Protein AF-A0A816ZC33-F1 (afdb_monomer)

Organism: NCBI:txid392030

Sequence (207 aa):
MQKEITSLAPSTMKIKIIAPPERKYSVWIGGSILASLSTFQQMWISKQEYDESGPSIIRLYIMGENWFSKSNETIIPGNPDRIKAKWDPLQYLNLAQYLKVFNEYPRGFNPRVHGPYCPWRHYGKRDLHFGDVKLAEIPAWIARRDKTPMGIYQGGIRTFWKFYRAYLDNKKPNLIWYTQIFVVASLINFVFFAMPDRKQYKWAKYH

Foldseek 3Di:
DVVVVCVVDDPVDDDDDDDDPVPVCVVVVVVVVLCPDPLNVLLDQDPVNCVLPPPCVVVCSVVCVCVVPRVDDDDDPDDLQVLCLVQPPCNVVVCCVVDPLQSDDPPQDDCSVPPRDDLLDDRDDDDDDPVVDDPVCVVVSVVPQDPDPSSVSSVVSNVVVVCCVVAVVPPDNDVVVVVVVVVVVVVCCCVPPVPVVPPPCPPDDDD

Nearest PDB structures (foldseek):
  3mn9-assembly1_A  TM=9.259E-01  e=2.071E-04  Drosophila melanogaster

pLDDT: mean 70.57, std 15.22, range [29.77, 93.06]

Structure (mmCIF, N/CA/C/O backbone):
data_AF-A0A816ZC33-F1
#
_entry.id   AF-A0A816ZC33-F1
#
loop_
_atom_site.group_PDB
_atom_site.id
_atom_site.type_symbol
_atom_site.label_atom_id
_atom_site.label_alt_id
_atom_site.label_comp_id
_atom_site.label_asym_id
_atom_site.label_entity_id
_atom_site.label_seq_id
_atom_site.pdbx_PDB_ins_code
_atom_site.Cartn_x
_atom_site.Cartn_y
_atom_site.Cartn_z
_atom_site.occupancy
_atom_site.B_iso_or_equiv
_atom_site.auth_seq_id
_atom_site.auth_comp_id
_atom_site.auth_asym_id
_atom_site.auth_atom_id
_atom_site.pdbx_PDB_model_num
ATOM 1 N N . MET A 1 1 ? -25.214 -23.113 24.574 1.00 69.19 1 MET A N 1
ATOM 2 C CA . MET A 1 1 ? -24.418 -21.895 24.313 1.00 69.19 1 MET A CA 1
ATOM 3 C C . MET A 1 1 ? -23.667 -21.349 25.532 1.00 69.19 1 MET A C 1
ATOM 5 O O . MET A 1 1 ? -22.454 -21.464 25.532 1.00 69.19 1 MET A O 1
ATOM 9 N N . GLN A 1 2 ? -24.295 -20.788 26.582 1.00 76.50 2 GLN A N 1
ATOM 10 C CA . GLN A 1 2 ? -23.519 -20.159 27.678 1.00 76.50 2 GLN A CA 1
ATOM 11 C C . GLN A 1 2 ? -22.554 -21.121 28.389 1.00 76.50 2 GLN A C 1
ATOM 13 O O . GLN A 1 2 ? -21.388 -20.788 28.557 1.00 76.50 2 GLN A O 1
ATOM 18 N N . LYS A 1 3 ? -23.010 -22.336 28.715 1.00 76.62 3 LYS A N 1
ATOM 19 C CA . LYS A 1 3 ? -22.182 -23.375 29.351 1.00 76.62 3 LYS A CA 1
ATOM 20 C C . LYS A 1 3 ? -21.004 -23.835 28.475 1.00 76.62 3 LYS A C 1
ATOM 22 O O . LYS A 1 3 ? -19.915 -24.042 28.990 1.00 76.62 3 LYS A O 1
ATOM 27 N N . GLU A 1 4 ? -21.209 -23.931 27.162 1.00 83.00 4 GLU A N 1
ATOM 28 C CA . GLU A 1 4 ? -20.186 -24.368 26.193 1.00 83.00 4 GLU A CA 1
ATOM 29 C C . GLU A 1 4 ? -19.097 -23.307 25.989 1.00 83.00 4 GLU A C 1
ATOM 31 O O . GLU A 1 4 ? -17.915 -23.622 25.885 1.00 83.00 4 GLU A O 1
ATOM 36 N N . ILE A 1 5 ? -19.482 -22.028 25.986 1.00 81.12 5 ILE A N 1
ATOM 37 C CA . ILE A 1 5 ? -18.531 -20.915 25.883 1.00 81.12 5 ILE A CA 1
ATOM 38 C C . ILE A 1 5 ? -17.690 -20.816 27.163 1.00 81.12 5 ILE A C 1
ATOM 40 O O . ILE A 1 5 ? -16.492 -20.559 27.089 1.00 81.12 5 ILE A O 1
ATOM 44 N N . THR A 1 6 ? -18.285 -21.071 28.334 1.00 81.38 6 THR A N 1
ATOM 45 C CA . THR A 1 6 ? -17.549 -21.094 29.608 1.00 81.38 6 THR A CA 1
ATOM 46 C C . THR A 1 6 ? -16.554 -22.251 29.695 1.00 81.38 6 THR A C 1
ATOM 48 O O . THR A 1 6 ? -15.488 -22.058 30.265 1.00 81.38 6 THR A O 1
ATOM 51 N N . SER A 1 7 ? -16.838 -23.417 29.100 1.00 82.88 7 SER A N 1
ATOM 52 C CA . SER A 1 7 ? -15.884 -24.539 29.085 1.00 82.88 7 SER A CA 1
ATOM 53 C C . SER A 1 7 ? -14.676 -24.329 28.165 1.00 82.88 7 SER A C 1
ATOM 55 O O . SER A 1 7 ? -13.642 -24.949 28.381 1.00 82.88 7 SER A O 1
ATOM 57 N N . LEU A 1 8 ? -14.798 -23.481 27.138 1.00 83.62 8 LEU A N 1
ATOM 58 C CA . LEU A 1 8 ? -13.728 -23.225 26.164 1.00 83.62 8 LEU A CA 1
ATOM 59 C C . LEU A 1 8 ? -12.798 -22.073 26.568 1.00 83.62 8 LEU A C 1
ATOM 61 O O . LEU A 1 8 ? -11.705 -21.942 26.019 1.00 83.62 8 LEU A O 1
ATOM 65 N N . ALA A 1 9 ? -13.229 -21.217 27.492 1.00 80.38 9 ALA A N 1
ATOM 66 C CA . ALA A 1 9 ? -12.468 -20.048 27.907 1.00 80.38 9 ALA A CA 1
ATOM 67 C C . ALA A 1 9 ? -11.633 -20.329 29.174 1.00 80.38 9 ALA A C 1
ATOM 69 O O . ALA A 1 9 ? -12.065 -21.094 30.037 1.00 80.38 9 ALA A O 1
ATOM 70 N N . PRO A 1 10 ? -10.460 -19.686 29.336 1.00 80.94 10 PRO A N 1
ATOM 71 C CA . PRO A 1 10 ? -9.648 -19.811 30.546 1.00 80.94 10 PRO A CA 1
ATOM 72 C C . PRO A 1 10 ? -10.418 -19.367 31.801 1.00 80.94 10 PRO A C 1
ATOM 74 O O . PRO A 1 10 ? -11.069 -18.320 31.795 1.00 80.94 10 PRO A O 1
ATOM 77 N N . SER A 1 11 ? -10.293 -20.118 32.901 1.00 76.88 11 SER A N 1
ATOM 78 C CA . SER A 1 11 ? -11.015 -19.893 34.171 1.00 76.88 11 SER A CA 1
ATOM 79 C C . SER A 1 11 ? -10.715 -18.550 34.853 1.00 76.88 11 SER A C 1
ATOM 81 O O . SER A 1 11 ? -11.449 -18.124 35.743 1.00 76.88 11 SER A O 1
ATOM 83 N N . THR A 1 12 ? -9.669 -17.852 34.414 1.00 84.44 12 THR A N 1
ATOM 84 C CA . THR A 1 12 ? -9.283 -16.510 34.862 1.00 84.44 12 THR A CA 1
ATOM 85 C C . THR A 1 12 ? -10.171 -15.387 34.311 1.00 84.44 12 THR A C 1
ATOM 87 O O . THR A 1 12 ? -10.109 -14.271 34.827 1.00 84.44 12 THR A O 1
ATOM 90 N N . MET A 1 13 ? -11.010 -15.635 33.295 1.00 83.00 13 MET A N 1
ATOM 91 C CA . MET A 1 13 ? -11.841 -14.605 32.655 1.00 83.00 13 MET A CA 1
ATOM 92 C C . MET A 1 13 ? -13.332 -14.757 33.003 1.00 83.00 13 MET A C 1
ATOM 94 O O . MET A 1 13 ? -13.938 -15.804 32.785 1.00 83.00 13 MET A O 1
ATOM 98 N N . LYS A 1 14 ? -13.969 -13.684 33.496 1.00 80.19 14 LYS A N 1
ATOM 99 C CA . LYS A 1 14 ? -15.425 -13.653 33.739 1.00 80.19 14 LYS A CA 1
ATOM 100 C C . LYS A 1 14 ? -16.179 -13.356 32.438 1.00 80.19 14 LYS A C 1
ATOM 102 O O . LYS A 1 14 ? -16.091 -12.251 31.909 1.00 80.19 14 LYS A O 1
ATOM 107 N N . ILE A 1 15 ? -16.952 -14.324 31.943 1.00 80.94 15 ILE A N 1
ATOM 108 C CA . ILE A 1 15 ? -17.743 -14.196 30.708 1.00 80.94 15 ILE A CA 1
ATOM 109 C C . ILE A 1 15 ? -19.153 -13.695 31.040 1.00 80.94 15 ILE A C 1
ATOM 111 O O . ILE A 1 15 ? -19.904 -14.364 31.750 1.00 80.94 15 ILE A O 1
ATOM 115 N N . LYS A 1 16 ? -19.542 -12.541 30.485 1.00 83.44 16 LYS A N 1
ATOM 116 C CA . LYS A 1 16 ? -20.903 -11.994 30.587 1.00 83.44 16 LYS A CA 1
ATOM 117 C C . LYS A 1 16 ? -21.601 -12.096 29.233 1.00 83.44 16 LYS A C 1
ATOM 119 O O . LYS A 1 16 ? -21.249 -11.382 28.300 1.00 83.44 16 LYS A O 1
ATOM 124 N N . ILE A 1 17 ? -22.600 -12.970 29.129 1.00 79.94 17 ILE A N 1
ATOM 125 C CA . ILE A 1 17 ? -23.435 -13.083 27.928 1.00 79.94 17 ILE A CA 1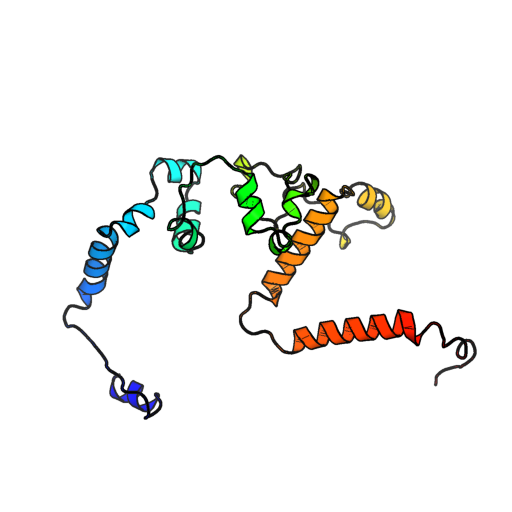
ATOM 126 C C . ILE A 1 17 ? -24.652 -12.181 28.104 1.00 79.94 17 ILE A C 1
ATOM 128 O O . ILE A 1 17 ? -25.439 -12.369 29.027 1.00 79.94 17 ILE A O 1
ATOM 132 N N . ILE A 1 18 ? -24.789 -11.188 27.226 1.00 80.06 18 ILE A N 1
ATOM 133 C CA . ILE A 1 18 ? -25.910 -10.245 27.226 1.00 80.06 18 ILE A CA 1
ATOM 134 C C . ILE A 1 18 ? -26.764 -10.538 25.993 1.00 80.06 18 ILE A C 1
ATOM 136 O O . ILE A 1 18 ? -26.312 -10.420 24.855 1.00 80.06 18 ILE A O 1
ATOM 140 N N . ALA A 1 19 ? -28.006 -10.952 26.222 1.00 80.31 19 ALA A N 1
ATOM 141 C CA . ALA A 1 19 ? -28.978 -11.249 25.181 1.00 80.31 19 ALA A CA 1
ATOM 142 C C . ALA A 1 19 ? -30.257 -10.445 25.448 1.00 80.31 19 ALA A C 1
ATOM 144 O O . ALA A 1 19 ? -31.143 -10.946 26.138 1.00 80.31 19 ALA A O 1
ATOM 145 N N . PRO A 1 20 ? -30.350 -9.192 24.964 1.00 79.88 20 PRO A N 1
ATOM 146 C CA . PRO A 1 20 ? -31.547 -8.393 25.174 1.00 79.88 20 PRO A CA 1
ATOM 147 C C . PRO A 1 20 ? -32.730 -8.999 24.393 1.00 79.88 20 PRO A C 1
ATOM 149 O O . PRO A 1 20 ? -32.528 -9.489 23.275 1.00 79.88 20 PRO A O 1
ATOM 152 N N . PRO A 1 21 ? -33.957 -8.963 24.947 1.00 76.81 21 PRO A N 1
ATOM 153 C CA . PRO A 1 21 ? -35.145 -9.554 24.321 1.00 76.81 21 PRO A CA 1
ATOM 154 C C . PRO A 1 21 ? -35.501 -8.900 22.974 1.00 76.81 21 PRO A C 1
ATOM 156 O O . PRO A 1 21 ? -36.047 -9.552 22.090 1.00 76.81 21 PRO A O 1
ATOM 159 N N . GLU A 1 22 ? -35.103 -7.643 22.759 1.00 78.94 22 GLU A N 1
ATOM 160 C CA . GLU A 1 22 ? -35.372 -6.870 21.537 1.00 78.94 22 GLU A CA 1
ATOM 161 C C . GLU A 1 22 ? -34.296 -7.014 20.444 1.00 78.94 22 GLU A C 1
ATOM 163 O O . GLU A 1 22 ? -34.202 -6.185 19.536 1.00 78.94 22 GLU A O 1
ATOM 168 N N . ARG A 1 23 ? -33.481 -8.080 20.476 1.00 83.94 23 ARG A N 1
ATOM 169 C CA . ARG A 1 23 ? -32.378 -8.304 19.515 1.00 83.94 23 ARG A CA 1
ATOM 170 C C . ARG A 1 23 ? -32.802 -8.175 18.042 1.00 83.94 23 ARG A C 1
ATOM 172 O O . ARG A 1 23 ? -31.994 -7.767 17.212 1.00 83.94 23 ARG A O 1
ATOM 179 N N . LYS A 1 24 ? -34.065 -8.488 17.720 1.00 82.62 24 LYS A N 1
ATOM 180 C CA . LYS A 1 24 ? -34.645 -8.360 16.370 1.00 82.62 24 LYS A CA 1
ATOM 181 C C . LYS A 1 24 ? -34.578 -6.926 15.825 1.00 82.62 24 LYS A C 1
ATOM 183 O O . LYS A 1 24 ? -34.405 -6.745 14.623 1.00 82.62 24 LYS A O 1
ATOM 188 N N . TYR A 1 25 ? -34.683 -5.923 16.694 1.00 85.75 25 TYR A N 1
ATOM 189 C CA . TYR A 1 25 ? -34.698 -4.509 16.313 1.00 85.75 25 TYR A CA 1
ATOM 190 C C . TYR A 1 25 ? -33.374 -3.798 16.600 1.00 85.75 25 TYR A C 1
ATOM 192 O O . TYR A 1 25 ? -33.159 -2.703 16.090 1.00 85.75 25 TYR A O 1
ATOM 200 N N . SER A 1 26 ? -32.447 -4.419 17.339 1.00 85.62 26 SER A N 1
ATOM 201 C CA . SER A 1 26 ? -31.171 -3.793 17.717 1.00 85.62 26 SER A CA 1
ATOM 202 C C . SER A 1 26 ? -30.339 -3.314 16.524 1.00 85.62 26 SER A C 1
ATOM 204 O O . SER A 1 26 ? -29.675 -2.289 16.628 1.00 85.62 26 SER A O 1
ATOM 206 N N . VAL A 1 27 ? -30.398 -4.007 15.381 1.00 87.69 27 VAL A N 1
ATOM 207 C CA . VAL A 1 27 ? -29.707 -3.575 14.150 1.00 87.69 27 VAL A CA 1
ATOM 208 C C . VAL A 1 27 ? -30.302 -2.274 13.606 1.00 87.69 27 VAL A C 1
ATOM 210 O O . VAL A 1 27 ? -29.562 -1.366 13.241 1.00 87.69 27 VAL A O 1
ATOM 213 N N . TRP A 1 28 ? -31.630 -2.154 13.605 1.00 87.75 28 TRP A N 1
ATOM 214 C CA . TRP A 1 28 ? -32.337 -0.964 13.126 1.00 87.75 28 TRP A CA 1
ATOM 215 C C . TRP A 1 28 ? -32.184 0.220 14.080 1.00 87.75 28 TRP A C 1
ATOM 217 O O . TRP A 1 28 ? -31.953 1.336 13.627 1.00 87.75 28 TRP A O 1
ATOM 227 N N . ILE A 1 29 ? -32.234 -0.037 15.390 1.00 87.19 29 ILE A N 1
ATOM 228 C CA . ILE A 1 29 ? -31.999 0.972 16.432 1.00 87.19 29 ILE A CA 1
ATOM 229 C C . ILE A 1 29 ? -30.546 1.468 16.376 1.00 87.19 29 ILE A C 1
ATOM 231 O O . ILE A 1 29 ? -30.292 2.666 16.426 1.00 87.19 29 ILE A O 1
ATOM 235 N N . GLY A 1 30 ? -29.575 0.563 16.214 1.00 89.38 30 GLY A N 1
ATOM 236 C CA . GLY A 1 30 ? -28.174 0.943 16.028 1.00 89.38 30 GLY A CA 1
ATOM 237 C C . GLY A 1 30 ? -27.955 1.744 14.743 1.00 89.38 30 GLY A C 1
ATOM 238 O O . GLY A 1 30 ? -27.235 2.738 14.759 1.00 89.38 30 GLY A O 1
ATOM 239 N N . GLY A 1 31 ? -28.616 1.354 13.649 1.00 87.94 31 GLY A N 1
ATOM 240 C CA . GLY A 1 31 ? -28.560 2.057 12.369 1.00 87.94 31 GLY A CA 1
ATOM 241 C C . GLY A 1 31 ? -29.141 3.471 12.425 1.00 87.94 31 GLY A C 1
ATOM 242 O O . GLY A 1 31 ? -28.530 4.390 11.885 1.00 87.94 31 GLY A O 1
ATOM 243 N N . SER A 1 32 ? -30.271 3.674 13.110 1.00 90.00 32 SER A N 1
ATOM 244 C CA . SER A 1 32 ? -30.872 5.005 13.262 1.00 90.00 32 SER A CA 1
ATOM 245 C C . SER A 1 32 ? -30.022 5.921 14.142 1.00 90.00 32 SER A C 1
ATOM 247 O O . SER A 1 32 ? -29.777 7.063 13.763 1.00 90.00 32 SER A O 1
ATOM 249 N N . ILE A 1 33 ? -29.483 5.411 15.256 1.00 89.69 33 ILE A N 1
ATOM 250 C CA . ILE A 1 33 ? -28.564 6.169 16.120 1.00 89.69 33 ILE A CA 1
ATOM 251 C C . ILE A 1 33 ? -27.285 6.545 15.360 1.00 89.69 33 ILE A C 1
ATOM 253 O O . ILE A 1 33 ? -26.838 7.688 15.444 1.00 89.69 33 ILE A O 1
ATOM 257 N N . LEU A 1 34 ? -26.711 5.609 14.592 1.00 85.81 34 LEU A N 1
ATOM 258 C CA . LEU A 1 34 ? -25.532 5.875 13.764 1.00 85.81 34 LEU A CA 1
ATOM 259 C C . LEU A 1 34 ? -25.816 6.942 12.703 1.00 85.81 34 LEU A C 1
ATOM 261 O O . LEU A 1 34 ? -25.026 7.869 12.567 1.00 85.81 34 LEU A O 1
ATOM 265 N N . ALA A 1 35 ? -26.945 6.858 11.992 1.00 84.81 35 ALA A N 1
ATOM 266 C CA . ALA A 1 35 ? -27.308 7.822 10.952 1.00 84.81 35 ALA A CA 1
ATOM 267 C C . ALA A 1 35 ? -27.562 9.239 11.496 1.00 84.81 35 ALA A C 1
ATOM 269 O O . ALA A 1 35 ? -27.305 10.218 10.795 1.00 84.81 35 ALA A O 1
ATOM 270 N N . SER A 1 36 ? -28.044 9.355 12.736 1.00 88.38 36 SER A N 1
ATOM 271 C CA . SER A 1 36 ? -28.296 10.637 13.406 1.00 88.38 36 SER A CA 1
ATOM 272 C C . SER A 1 36 ? -27.060 11.253 14.072 1.00 88.38 36 SER A C 1
ATOM 274 O O . SER A 1 36 ? -27.134 12.379 14.561 1.00 88.38 36 SER A O 1
ATOM 276 N N . LEU A 1 37 ? -25.925 10.552 14.106 1.00 86.88 37 LEU A N 1
ATOM 277 C CA . LEU A 1 37 ? -24.701 11.058 14.720 1.00 86.88 37 LEU A CA 1
ATOM 278 C C . LEU A 1 37 ? -24.060 12.132 13.823 1.00 86.88 37 LEU A C 1
ATOM 280 O O . LEU A 1 37 ? -23.854 11.917 12.628 1.00 86.88 37 LEU A O 1
ATOM 284 N N . SER A 1 38 ? -23.682 13.282 14.387 1.00 80.69 38 SER A N 1
ATOM 285 C CA . SER A 1 38 ? -23.056 14.382 13.628 1.00 80.69 38 SER A CA 1
ATOM 286 C C . SER A 1 38 ? -21.737 13.973 12.959 1.00 80.69 38 SER A C 1
ATOM 288 O O . SER A 1 38 ? -21.424 14.417 11.858 1.00 80.69 38 SER A O 1
ATOM 290 N N . THR A 1 39 ? -20.987 13.055 13.567 1.00 72.12 39 THR A N 1
ATOM 291 C CA . THR A 1 39 ? -19.773 12.472 12.973 1.00 72.12 39 THR A CA 1
ATOM 292 C C . THR A 1 39 ? -20.074 11.587 11.763 1.00 72.12 39 THR A C 1
ATOM 294 O O . THR A 1 39 ? -19.244 11.460 10.866 1.00 72.12 39 THR A O 1
ATOM 297 N N . PHE A 1 40 ? -21.272 11.005 11.690 1.00 76.75 40 PHE A N 1
ATOM 298 C CA . PHE A 1 40 ? -21.699 10.177 10.567 1.00 76.75 40 PHE A CA 1
ATOM 299 C C . PHE A 1 40 ? -22.130 11.019 9.361 1.00 76.75 40 PHE A C 1
ATOM 301 O O . PHE A 1 40 ? -21.992 10.562 8.228 1.00 76.75 40 PHE A O 1
ATOM 308 N N . GLN A 1 41 ? -22.554 12.271 9.577 1.00 74.81 41 GLN A N 1
ATOM 309 C CA . GLN A 1 41 ? -22.856 13.222 8.496 1.00 74.81 41 GLN A CA 1
ATOM 310 C C . GLN A 1 41 ? -21.637 13.481 7.608 1.00 74.81 41 GLN A C 1
ATOM 312 O O . GLN A 1 41 ? -21.765 13.595 6.392 1.00 74.81 41 GLN A O 1
ATOM 317 N N . GLN A 1 42 ? -20.434 13.496 8.192 1.00 64.81 42 GLN A N 1
ATOM 318 C CA . GLN A 1 42 ? -19.197 13.624 7.424 1.00 64.81 42 GLN A CA 1
ATOM 319 C C . GLN A 1 42 ? -18.997 12.440 6.473 1.00 64.81 42 GLN A C 1
ATOM 321 O O . GLN A 1 42 ? -18.373 12.604 5.435 1.00 64.81 42 GLN A O 1
ATOM 326 N N . MET A 1 43 ? -19.532 11.255 6.771 1.00 70.62 43 MET A N 1
ATOM 327 C CA . MET A 1 43 ? -19.384 10.063 5.928 1.00 70.62 43 MET A CA 1
ATOM 328 C C . MET A 1 43 ? -20.436 9.948 4.821 1.00 70.62 43 MET A C 1
ATOM 330 O O . MET A 1 43 ? -20.376 9.003 4.035 1.00 70.62 43 MET A O 1
ATOM 334 N N . TRP A 1 44 ? -21.380 10.885 4.728 1.00 79.00 44 TRP A N 1
ATOM 335 C CA . TRP A 1 44 ? -22.358 10.888 3.647 1.00 79.00 44 TRP A CA 1
ATOM 336 C C . TRP A 1 44 ? -21.676 11.127 2.298 1.00 79.00 44 TRP A C 1
ATOM 338 O O . TRP A 1 44 ? -20.713 11.889 2.194 1.00 79.00 44 TRP A O 1
ATOM 348 N N . ILE A 1 45 ? -22.187 10.445 1.274 1.00 76.81 45 ILE A N 1
ATOM 349 C CA . ILE A 1 45 ? -21.763 10.609 -0.115 1.00 76.81 45 ILE A CA 1
ATOM 350 C C . ILE A 1 45 ? -22.811 11.495 -0.774 1.00 76.81 45 ILE A C 1
ATOM 352 O O . ILE A 1 45 ? -23.985 11.124 -0.851 1.00 76.81 45 ILE A O 1
ATOM 356 N N . SER A 1 46 ? -22.404 12.687 -1.202 1.00 83.56 46 SER A N 1
ATOM 357 C CA . SER A 1 46 ? -23.304 13.585 -1.921 1.00 83.56 46 SER A CA 1
ATOM 358 C C . SER A 1 46 ? -23.614 13.027 -3.314 1.00 83.56 46 SER A C 1
ATOM 360 O O . SER A 1 46 ? -22.840 12.256 -3.884 1.00 83.56 46 SER A O 1
ATOM 362 N N . LYS A 1 47 ? -24.746 13.438 -3.894 1.00 80.31 47 LYS A N 1
ATOM 363 C CA . LYS A 1 47 ? -25.107 13.039 -5.262 1.00 80.31 47 LYS A CA 1
ATOM 364 C C . LYS A 1 47 ? -24.009 13.415 -6.267 1.00 80.31 47 LYS A C 1
ATOM 366 O O . LYS A 1 47 ? -23.667 12.612 -7.122 1.00 80.31 47 LYS A O 1
ATOM 371 N N . GLN A 1 48 ? -23.416 14.597 -6.105 1.00 74.06 48 GLN A N 1
ATOM 372 C CA . GLN A 1 48 ? -22.335 15.066 -6.966 1.00 74.06 48 GLN A CA 1
ATOM 373 C C . GLN A 1 48 ? -21.081 14.181 -6.855 1.00 74.06 48 GLN A C 1
ATOM 375 O O . GLN A 1 48 ? -20.531 13.778 -7.875 1.00 74.06 48 GLN A O 1
ATOM 380 N N . GLU A 1 49 ? -20.670 13.804 -5.637 1.00 69.31 49 GLU A N 1
ATOM 381 C CA . GLU A 1 49 ? -19.542 12.878 -5.434 1.00 69.31 49 GLU A CA 1
ATOM 382 C C . GLU A 1 49 ? -19.794 11.509 -6.087 1.00 69.31 49 GLU A C 1
ATOM 384 O O . GLU A 1 49 ? -18.876 10.891 -6.637 1.00 69.31 49 GLU A O 1
ATOM 389 N N . TYR A 1 50 ? -21.043 11.038 -6.038 1.00 76.75 50 TYR A N 1
ATOM 390 C CA . TYR A 1 50 ? -21.447 9.785 -6.668 1.00 76.75 50 TYR A CA 1
ATOM 391 C C . TYR A 1 50 ? -21.396 9.856 -8.198 1.00 76.75 50 TYR A C 1
ATOM 393 O O . TYR A 1 50 ? -20.867 8.942 -8.830 1.00 76.75 50 TYR A O 1
ATOM 401 N N . ASP A 1 51 ? -21.888 10.947 -8.786 1.00 75.38 51 ASP A N 1
ATOM 402 C CA . ASP A 1 51 ? -21.906 11.146 -10.237 1.00 75.38 51 ASP A CA 1
ATOM 403 C C . ASP A 1 51 ? -20.478 11.297 -10.812 1.00 75.38 51 ASP A C 1
ATOM 405 O O . ASP A 1 51 ? -20.197 10.813 -11.909 1.00 75.38 51 ASP A O 1
ATOM 409 N N . GLU A 1 52 ? -19.544 11.891 -10.057 1.00 70.56 52 GLU A N 1
ATOM 410 C CA . GLU A 1 52 ? -18.142 12.088 -10.469 1.00 70.56 52 GLU A CA 1
ATOM 411 C C . GLU A 1 52 ? -17.282 10.811 -10.373 1.00 70.56 52 GLU A C 1
ATOM 413 O O . GLU A 1 52 ? -16.418 10.573 -11.219 1.00 70.56 52 GLU A O 1
ATOM 418 N N . SER A 1 53 ? -17.496 9.983 -9.344 1.00 64.56 53 SER A N 1
ATOM 419 C CA . SER A 1 53 ? -16.672 8.787 -9.066 1.00 64.56 53 SER A CA 1
ATOM 420 C C . SER A 1 53 ? -17.330 7.461 -9.479 1.00 64.56 53 SER A C 1
ATOM 422 O O . SER A 1 53 ? -16.689 6.399 -9.477 1.00 64.56 53 SER A O 1
ATOM 424 N N . GLY A 1 54 ? -18.618 7.496 -9.823 1.00 75.75 54 GLY A N 1
ATOM 425 C CA . GLY A 1 54 ? -19.425 6.328 -10.160 1.00 75.75 54 GLY A CA 1
ATOM 426 C C . GLY A 1 54 ? -19.567 5.313 -9.010 1.00 75.75 54 GLY A C 1
ATOM 427 O O . GLY A 1 54 ? -19.202 5.584 -7.864 1.00 75.75 54 GLY A O 1
ATOM 428 N N . PRO A 1 55 ? -20.028 4.077 -9.291 1.00 73.94 55 PRO A N 1
ATOM 429 C CA . PRO A 1 55 ? -20.351 3.073 -8.264 1.00 73.94 55 PRO A CA 1
ATOM 430 C C . PRO A 1 55 ? -19.164 2.653 -7.382 1.00 73.94 55 PRO A C 1
ATOM 432 O O . PRO A 1 55 ? -19.343 2.106 -6.292 1.00 73.94 55 PRO A O 1
ATOM 435 N N . SER A 1 56 ? -17.938 2.898 -7.852 1.00 69.31 56 SER A N 1
ATOM 436 C CA . SER A 1 56 ? -16.702 2.556 -7.150 1.00 69.31 56 SER A CA 1
ATOM 437 C C . SER A 1 56 ? -16.505 3.332 -5.843 1.00 69.31 56 SER A C 1
ATOM 439 O O . SER A 1 56 ? -15.863 2.816 -4.926 1.00 69.31 56 SER A O 1
ATOM 441 N N . ILE A 1 57 ? -17.126 4.511 -5.711 1.00 70.44 57 ILE A N 1
ATOM 442 C CA . ILE A 1 57 ? -17.044 5.345 -4.506 1.00 70.44 57 ILE A CA 1
ATOM 443 C C . ILE A 1 57 ? -17.600 4.632 -3.272 1.00 70.44 57 ILE A C 1
ATOM 445 O O . ILE A 1 57 ? -17.001 4.686 -2.203 1.00 70.44 57 ILE A O 1
ATOM 449 N N . ILE A 1 58 ? -18.676 3.858 -3.434 1.00 72.56 58 ILE A N 1
ATOM 450 C CA . ILE A 1 58 ? -19.287 3.090 -2.343 1.00 72.56 58 ILE A CA 1
ATOM 451 C C . ILE A 1 58 ? -18.272 2.093 -1.772 1.00 72.56 58 ILE A C 1
ATOM 453 O O . ILE A 1 58 ? -18.124 1.963 -0.557 1.00 72.56 58 ILE A O 1
ATOM 457 N N . ARG A 1 59 ? -17.520 1.420 -2.651 1.00 66.25 59 ARG A N 1
ATOM 458 C CA . ARG A 1 59 ? -16.498 0.446 -2.255 1.00 66.25 59 ARG A CA 1
ATOM 459 C C . ARG A 1 59 ? -15.366 1.105 -1.469 1.00 66.25 59 ARG A C 1
ATOM 461 O O . ARG A 1 59 ? -14.922 0.541 -0.476 1.00 66.25 59 ARG A O 1
ATOM 468 N N . LEU A 1 60 ? -14.934 2.290 -1.893 1.00 63.72 60 LEU A N 1
ATOM 469 C CA . LEU A 1 60 ? -13.861 3.047 -1.241 1.00 63.72 60 LEU A CA 1
ATOM 470 C C . LEU A 1 60 ? -14.266 3.540 0.155 1.00 63.72 60 LEU A C 1
ATOM 472 O O . LEU A 1 60 ? -13.471 3.474 1.091 1.00 63.72 60 LEU A O 1
ATOM 476 N N . TYR A 1 61 ? -15.515 3.978 0.317 1.00 65.75 61 TYR A N 1
ATOM 477 C CA . TYR A 1 61 ? -16.035 4.440 1.603 1.00 65.75 61 TYR A CA 1
ATOM 478 C C . TYR A 1 61 ? -16.273 3.287 2.593 1.00 65.75 61 TYR A C 1
ATOM 480 O O . TYR A 1 61 ? -15.876 3.390 3.753 1.00 65.75 61 TYR A O 1
ATOM 488 N N . ILE A 1 62 ? -16.854 2.165 2.146 1.00 64.88 62 ILE A N 1
ATOM 489 C CA . ILE A 1 62 ? -17.140 1.004 3.012 1.00 64.88 62 ILE A CA 1
ATOM 490 C C . ILE A 1 62 ? -15.857 0.293 3.465 1.00 64.88 62 ILE A C 1
ATOM 492 O O . ILE A 1 62 ? -15.791 -0.196 4.590 1.00 64.88 62 ILE A O 1
ATOM 496 N N . MET A 1 63 ? -14.818 0.247 2.623 1.00 58.91 63 MET A N 1
ATOM 497 C CA . MET A 1 63 ? -13.548 -0.410 2.964 1.00 58.91 63 MET A CA 1
ATOM 498 C C . MET A 1 63 ? -12.677 0.387 3.953 1.00 58.91 63 MET A C 1
ATOM 500 O O . MET A 1 63 ? -11.590 -0.063 4.303 1.00 58.91 63 MET A O 1
ATOM 504 N N . GLY A 1 64 ? -13.140 1.542 4.447 1.00 52.12 64 GLY A N 1
ATOM 505 C CA . GLY A 1 64 ? -12.466 2.285 5.515 1.00 52.12 64 GLY A CA 1
ATOM 506 C C . GLY A 1 64 ? -11.186 3.010 5.090 1.00 52.12 64 GLY A C 1
ATOM 507 O O . GLY A 1 64 ? -10.553 3.649 5.929 1.00 52.12 64 GLY A O 1
ATOM 508 N N . GLU A 1 65 ? -10.828 3.000 3.801 1.00 48.94 65 GLU A N 1
ATOM 509 C CA . GLU A 1 65 ? -9.638 3.703 3.291 1.00 48.94 65 GLU A CA 1
ATOM 510 C C . GLU A 1 65 ? -9.721 5.232 3.484 1.00 48.94 65 GLU A C 1
ATOM 512 O O . GLU A 1 65 ? -8.692 5.912 3.517 1.00 48.94 65 GLU A O 1
ATOM 517 N N . ASN A 1 66 ? -10.931 5.753 3.725 1.00 46.62 66 ASN A N 1
ATOM 518 C CA . ASN A 1 66 ? -11.208 7.159 4.021 1.00 46.62 66 ASN A CA 1
ATOM 519 C C . ASN A 1 66 ? -11.591 7.441 5.490 1.00 46.62 66 ASN A C 1
ATOM 521 O O . ASN A 1 66 ? -11.719 8.610 5.854 1.00 46.62 66 ASN A O 1
ATOM 525 N N . TRP A 1 67 ? -11.748 6.425 6.355 1.00 37.44 67 TRP A N 1
ATOM 526 C CA . TRP A 1 67 ? -12.222 6.620 7.741 1.00 37.44 67 TRP A CA 1
ATOM 527 C C . TRP A 1 67 ? -11.237 7.453 8.577 1.00 37.44 67 TRP A C 1
ATOM 529 O O . TRP A 1 67 ? -11.641 8.374 9.277 1.00 37.44 67 TRP A O 1
ATOM 539 N N . PHE A 1 68 ? -9.932 7.224 8.398 1.00 34.53 68 PHE A N 1
ATOM 540 C CA . PHE A 1 68 ? -8.865 8.040 9.002 1.00 34.53 68 PHE A CA 1
ATOM 541 C C . PHE A 1 68 ? -8.579 9.359 8.264 1.00 34.53 68 PHE A C 1
ATOM 543 O O . PHE A 1 68 ? -7.730 10.128 8.703 1.00 34.53 68 PHE A O 1
ATOM 550 N N . SER A 1 69 ? -9.239 9.621 7.132 1.00 38.81 69 SER A N 1
ATOM 551 C CA . SER A 1 69 ? -8.975 10.809 6.311 1.00 38.81 69 SER A CA 1
ATOM 552 C C . SER A 1 69 ? -9.973 11.939 6.537 1.00 38.81 69 SER A C 1
ATOM 554 O O . SER A 1 69 ? -9.647 13.072 6.211 1.00 38.81 69 SER A O 1
ATOM 556 N N . LYS A 1 70 ? -11.184 11.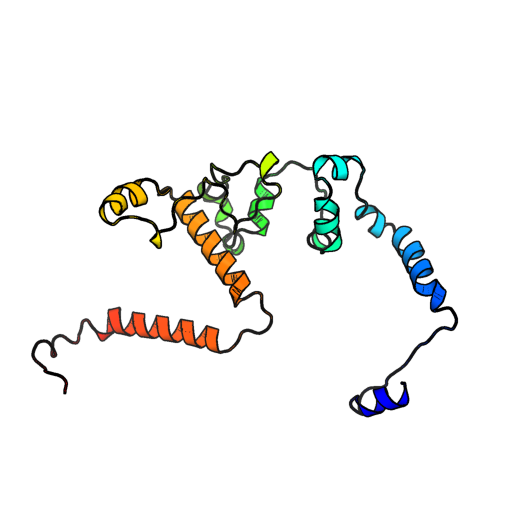654 7.036 1.00 38.62 70 LYS A N 1
ATOM 557 C CA . LYS A 1 70 ? -12.251 12.664 7.160 1.00 38.62 70 LYS A CA 1
ATOM 558 C C . LYS A 1 70 ? -12.307 13.344 8.534 1.00 38.62 70 LYS A C 1
ATOM 560 O O . LYS A 1 70 ? -12.839 14.441 8.630 1.00 38.62 70 LYS A O 1
ATOM 565 N N . SER A 1 71 ? -11.729 12.740 9.578 1.00 35.25 71 SER A N 1
ATOM 566 C CA . SER A 1 71 ? -11.727 13.312 10.935 1.00 35.25 71 SER A CA 1
ATOM 567 C C . SER A 1 71 ? -10.607 14.324 11.196 1.00 35.25 71 SER A C 1
ATOM 569 O O . SER A 1 71 ? -10.655 15.004 12.214 1.00 35.25 71 SER A O 1
ATOM 571 N N . ASN A 1 72 ? -9.623 14.444 10.298 1.00 29.77 72 ASN A N 1
ATOM 572 C CA . ASN A 1 72 ? -8.572 15.456 10.363 1.00 29.77 72 ASN A CA 1
ATOM 573 C C . ASN A 1 72 ? -8.469 16.174 9.009 1.00 29.77 72 ASN A C 1
ATOM 575 O O . ASN A 1 72 ? -8.046 15.573 8.028 1.00 29.77 72 ASN A O 1
ATOM 579 N N . GLU A 1 73 ? -8.792 17.470 9.031 1.00 36.59 73 GLU A N 1
ATOM 580 C CA . GLU A 1 73 ? -8.595 18.492 7.989 1.00 36.59 73 GLU A CA 1
ATOM 581 C C . GLU A 1 73 ? -9.697 18.639 6.920 1.00 36.59 73 GLU A C 1
ATOM 583 O O . GLU A 1 73 ? -9.988 17.752 6.131 1.00 36.59 73 GLU A O 1
ATOM 588 N N . THR A 1 74 ? -10.269 19.847 6.868 1.00 31.23 74 THR A N 1
ATOM 589 C CA . THR A 1 74 ? -10.342 20.705 5.670 1.00 31.23 74 THR A CA 1
ATOM 590 C C . THR A 1 74 ? -9.735 20.100 4.394 1.00 31.23 74 THR A C 1
ATOM 592 O O . THR A 1 74 ? -8.594 20.389 4.033 1.00 31.23 74 THR A O 1
ATOM 595 N N . ILE A 1 75 ? -10.509 19.291 3.674 1.00 35.84 75 ILE A N 1
ATOM 596 C CA . ILE A 1 75 ? -10.188 18.852 2.314 1.00 35.84 75 ILE A CA 1
ATOM 597 C C . ILE A 1 75 ? -10.900 19.806 1.352 1.00 35.84 75 ILE A C 1
ATOM 599 O O . ILE A 1 75 ? -12.041 19.589 0.957 1.00 35.84 75 ILE A O 1
ATOM 603 N N . ILE A 1 76 ? -10.221 20.893 0.988 1.00 32.56 76 ILE A N 1
ATOM 604 C CA . ILE A 1 76 ? -10.500 21.578 -0.277 1.00 32.56 76 ILE A CA 1
ATOM 605 C C . ILE A 1 76 ? -9.893 20.691 -1.378 1.00 32.56 76 ILE A C 1
ATOM 607 O O . ILE A 1 76 ? -8.718 20.316 -1.267 1.00 32.56 76 ILE A O 1
ATOM 611 N N . PRO A 1 77 ? -10.639 20.329 -2.436 1.00 38.41 77 PRO A N 1
ATOM 612 C CA . PRO A 1 77 ? -10.090 19.577 -3.554 1.00 38.41 77 PRO A CA 1
ATOM 613 C C . PRO A 1 77 ? -9.164 20.515 -4.330 1.00 38.41 77 PRO A C 1
ATOM 615 O O . PRO A 1 77 ? -9.626 21.448 -4.980 1.00 38.41 77 PRO A O 1
ATOM 618 N N . GLY A 1 78 ? -7.845 20.332 -4.237 1.00 34.44 78 GLY A N 1
ATOM 619 C CA . GLY A 1 78 ? -6.965 21.258 -4.953 1.00 34.44 78 GLY A CA 1
ATOM 620 C C . GLY A 1 78 ? -5.460 21.127 -4.809 1.00 34.44 78 GLY A C 1
ATOM 621 O O . GLY A 1 78 ? -4.772 21.812 -5.555 1.00 34.44 78 GLY A O 1
ATOM 622 N N . ASN A 1 79 ? -4.913 20.280 -3.928 1.00 41.53 79 ASN A N 1
ATOM 623 C CA . ASN A 1 79 ? -3.456 20.145 -3.841 1.00 41.53 79 ASN A CA 1
ATOM 624 C C . ASN A 1 79 ? -2.966 18.724 -4.196 1.00 41.53 79 ASN A C 1
ATOM 626 O O . ASN A 1 79 ? -2.985 17.834 -3.339 1.00 41.53 79 ASN A O 1
ATOM 630 N N . PRO A 1 80 ? -2.521 18.495 -5.448 1.00 45.38 80 PRO A N 1
ATOM 631 C CA . PRO A 1 80 ? -1.978 17.215 -5.902 1.00 45.38 80 PRO A CA 1
ATOM 632 C C . PRO A 1 80 ? -0.743 16.761 -5.098 1.00 45.38 80 PRO A C 1
ATOM 634 O O . PRO A 1 80 ? -0.487 15.563 -4.945 1.00 45.38 80 PRO A O 1
ATOM 637 N N . ASP A 1 81 ? -0.007 17.701 -4.509 1.00 41.03 81 ASP A N 1
ATOM 638 C CA . ASP A 1 81 ? 1.280 17.429 -3.869 1.00 41.03 81 ASP A CA 1
ATOM 639 C C . ASP A 1 81 ? 1.139 16.601 -2.577 1.00 41.03 81 ASP A C 1
ATOM 641 O O . ASP A 1 81 ? 2.025 15.814 -2.237 1.00 41.03 81 ASP A O 1
ATOM 645 N N . ARG A 1 82 ? -0.016 16.664 -1.892 1.00 40.12 82 ARG A N 1
ATOM 646 C CA . ARG A 1 82 ? -0.259 15.904 -0.646 1.00 40.12 82 ARG A CA 1
ATOM 647 C C . ARG A 1 82 ? -0.746 14.463 -0.865 1.00 40.12 82 ARG A C 1
ATOM 649 O O . ARG A 1 82 ? -0.630 13.642 0.042 1.00 40.12 82 ARG A O 1
ATOM 656 N N . ILE A 1 83 ? -1.235 14.102 -2.057 1.00 45.53 83 ILE A N 1
ATOM 657 C CA . ILE A 1 83 ? -1.629 12.707 -2.360 1.00 45.53 83 ILE A CA 1
ATOM 658 C C . ILE A 1 83 ? -0.393 11.843 -2.633 1.00 45.53 83 ILE A C 1
ATOM 660 O O . ILE A 1 83 ? -0.358 10.679 -2.239 1.00 45.53 83 ILE A O 1
ATOM 664 N N . LYS A 1 84 ? 0.650 12.408 -3.255 1.00 45.59 84 LYS A N 1
ATOM 665 C CA . LYS A 1 84 ? 1.958 11.736 -3.350 1.00 45.59 84 LYS A CA 1
ATOM 666 C C . LYS A 1 84 ? 2.583 11.531 -1.986 1.00 45.59 84 LYS A C 1
ATOM 668 O O . LYS A 1 84 ? 3.144 10.472 -1.739 1.00 45.59 84 LYS A O 1
ATOM 673 N N . ALA A 1 85 ? 2.425 12.525 -1.119 1.00 47.88 85 ALA A N 1
ATOM 674 C CA . ALA A 1 85 ? 3.047 12.555 0.184 1.00 47.88 85 ALA A CA 1
ATOM 675 C C . ALA A 1 85 ? 2.731 11.309 1.030 1.00 47.88 85 ALA A C 1
ATOM 677 O O . ALA A 1 85 ? 3.630 10.568 1.410 1.00 47.88 85 ALA A O 1
ATOM 678 N N . LYS A 1 86 ? 1.448 10.981 1.207 1.00 50.78 86 LYS A N 1
ATOM 679 C CA . LYS A 1 86 ? 1.010 9.841 2.034 1.00 50.78 86 LYS A CA 1
ATOM 680 C C . LYS A 1 86 ? 1.646 8.491 1.660 1.00 50.78 86 LYS A C 1
ATOM 682 O O . LYS A 1 86 ? 1.732 7.604 2.504 1.00 50.78 86 LYS A O 1
ATOM 687 N N . TRP A 1 87 ? 2.051 8.315 0.403 1.00 50.59 87 TRP A N 1
ATOM 688 C CA . TRP A 1 87 ? 2.476 7.026 -0.142 1.00 50.59 87 TRP A CA 1
ATOM 689 C C . TRP A 1 87 ? 3.928 7.003 -0.631 1.00 50.59 87 TRP A C 1
ATOM 691 O O . TRP A 1 87 ? 4.363 5.993 -1.196 1.00 50.59 87 TRP A O 1
ATOM 701 N N . ASP A 1 88 ? 4.669 8.096 -0.446 1.00 56.69 88 ASP A N 1
ATOM 702 C CA . ASP A 1 88 ? 6.076 8.167 -0.812 1.00 56.69 88 ASP A CA 1
ATOM 703 C C . ASP A 1 88 ? 6.956 7.726 0.380 1.00 56.69 88 ASP A C 1
ATOM 705 O O . ASP A 1 88 ? 6.979 8.398 1.414 1.00 56.69 88 ASP A O 1
ATOM 709 N N . PRO A 1 89 ? 7.694 6.603 0.278 1.00 55.06 89 PRO A N 1
ATOM 710 C CA . PRO A 1 89 ? 8.560 6.137 1.359 1.00 55.06 89 PRO A CA 1
ATOM 711 C C . PRO A 1 89 ? 9.689 7.123 1.713 1.00 55.06 89 PRO A C 1
ATOM 713 O O . PRO A 1 89 ? 10.246 7.024 2.805 1.00 55.06 89 PRO A O 1
ATOM 716 N N . LEU A 1 90 ? 10.025 8.088 0.845 1.00 53.25 90 LEU A N 1
ATOM 717 C CA . LEU A 1 90 ? 11.052 9.098 1.130 1.00 53.25 90 LEU A CA 1
ATOM 718 C C . LEU A 1 90 ? 10.555 10.291 1.960 1.00 53.25 90 LEU A C 1
ATOM 720 O O . LEU A 1 90 ? 11.360 11.136 2.360 1.00 53.25 90 LEU A O 1
ATOM 724 N N . GLN A 1 91 ? 9.262 10.363 2.279 1.00 51.25 91 GLN A N 1
ATOM 725 C CA . GLN A 1 91 ? 8.729 11.413 3.152 1.00 51.25 91 GLN A CA 1
ATOM 726 C C . GLN A 1 91 ? 9.304 11.378 4.565 1.00 51.25 91 GLN A C 1
ATOM 728 O O . GLN A 1 91 ? 9.560 12.428 5.147 1.00 51.25 91 GLN A O 1
ATOM 733 N N . TYR A 1 92 ? 9.574 10.182 5.089 1.00 46.66 92 TYR A N 1
ATOM 734 C CA . TYR A 1 92 ? 10.158 9.995 6.419 1.00 46.66 92 TYR A CA 1
ATOM 735 C C . TYR A 1 92 ? 11.567 10.591 6.551 1.00 46.66 92 TYR A C 1
ATOM 737 O O . TYR A 1 92 ? 12.027 10.838 7.660 1.00 46.66 92 TYR A O 1
ATOM 745 N N . LEU A 1 93 ? 12.243 10.846 5.425 1.00 53.78 93 LEU A N 1
ATOM 746 C CA . LEU A 1 93 ? 13.584 11.428 5.374 1.00 53.78 93 LEU A CA 1
ATOM 747 C C . LEU A 1 93 ? 13.569 12.956 5.177 1.00 53.78 93 LEU A C 1
ATOM 749 O O . LEU A 1 93 ? 14.633 13.562 5.138 1.00 53.78 93 LEU A O 1
ATOM 753 N N . ASN A 1 94 ? 12.394 13.587 5.028 1.00 50.84 94 ASN A N 1
ATOM 754 C CA . ASN A 1 94 ? 12.226 15.027 4.756 1.00 50.84 94 ASN A CA 1
ATOM 755 C C . ASN A 1 94 ? 12.967 15.540 3.491 1.00 50.84 94 ASN A C 1
ATOM 757 O O . ASN A 1 94 ? 13.151 16.738 3.282 1.00 50.84 94 ASN A O 1
ATOM 761 N N . LEU A 1 95 ? 13.388 14.628 2.606 1.00 49.12 95 LEU A N 1
ATOM 762 C CA . LEU A 1 95 ? 14.151 14.939 1.389 1.00 49.12 95 LEU A CA 1
ATOM 763 C C . LEU A 1 95 ? 13.261 15.379 0.217 1.00 49.12 95 LEU A C 1
ATOM 765 O O . LEU A 1 95 ? 13.742 16.013 -0.723 1.00 49.12 95 LEU A O 1
ATOM 769 N N . ALA A 1 96 ? 11.959 15.084 0.281 1.00 51.34 96 ALA A N 1
ATOM 770 C CA . ALA A 1 96 ? 10.984 15.456 -0.747 1.00 51.34 96 ALA A CA 1
ATOM 771 C C . ALA A 1 96 ? 10.872 16.983 -0.944 1.00 51.34 96 ALA A C 1
ATOM 773 O O . ALA A 1 96 ? 10.523 17.444 -2.028 1.00 51.34 96 ALA A O 1
ATOM 774 N N . GLN A 1 97 ? 11.221 17.776 0.077 1.00 50.19 97 GLN A N 1
ATOM 775 C CA . GLN A 1 97 ? 11.220 19.239 0.006 1.00 50.19 97 GLN A CA 1
ATOM 776 C C . GLN A 1 97 ? 12.404 19.810 -0.798 1.00 50.19 97 GLN A C 1
ATOM 778 O O . GLN A 1 97 ? 12.303 20.910 -1.340 1.00 50.19 97 GLN A O 1
ATOM 783 N N . TYR A 1 98 ? 13.505 19.062 -0.923 1.00 50.28 98 TYR A N 1
ATOM 784 C CA . TYR A 1 98 ? 14.740 19.525 -1.567 1.00 50.28 98 TYR A CA 1
ATOM 785 C C . TYR A 1 98 ? 14.885 19.071 -3.026 1.00 50.28 98 TYR A C 1
ATOM 787 O O . TYR A 1 98 ? 15.608 19.699 -3.798 1.00 50.28 98 TYR A O 1
ATOM 795 N N . LEU A 1 99 ? 14.186 18.010 -3.441 1.00 55.31 99 LEU A N 1
ATOM 796 C CA . LEU A 1 99 ? 14.334 17.418 -4.773 1.00 55.31 99 LEU A CA 1
ATOM 797 C C . LEU A 1 99 ? 13.028 17.504 -5.571 1.00 55.31 99 LEU A C 1
ATOM 799 O O . LEU A 1 99 ? 12.215 16.580 -5.571 1.00 55.31 99 LEU A O 1
ATOM 803 N N . LYS A 1 100 ? 12.868 18.601 -6.331 1.00 54.97 100 LYS A N 1
ATOM 804 C CA . LYS A 1 100 ? 11.724 18.840 -7.243 1.00 54.97 100 LYS A CA 1
ATOM 805 C C . LYS A 1 100 ? 11.444 17.669 -8.199 1.00 54.97 100 LYS A C 1
ATOM 807 O O . LYS A 1 100 ? 10.292 17.430 -8.539 1.00 54.97 100 LYS A O 1
ATOM 812 N N . VAL A 1 101 ? 12.478 16.904 -8.561 1.00 57.69 101 VAL A N 1
ATOM 813 C CA . VAL A 1 101 ? 12.401 15.698 -9.407 1.00 57.69 101 VAL A CA 1
ATOM 814 C C . VAL A 1 101 ? 11.408 14.648 -8.890 1.00 57.69 101 VAL A C 1
ATOM 816 O O . VAL A 1 101 ? 10.821 13.935 -9.700 1.00 57.69 101 VAL A O 1
ATOM 819 N N . PHE A 1 102 ? 11.184 14.552 -7.576 1.00 54.94 102 PHE A N 1
ATOM 820 C CA . PHE A 1 102 ? 10.294 13.543 -6.987 1.00 54.94 102 PHE A CA 1
ATOM 821 C C . PHE A 1 102 ? 8.853 14.032 -6.777 1.00 54.94 102 PHE A C 1
ATOM 823 O O . PHE A 1 102 ? 7.949 13.216 -6.601 1.00 54.94 102 PHE A O 1
ATOM 830 N N . ASN A 1 103 ? 8.609 15.342 -6.894 1.00 57.62 103 ASN A N 1
ATOM 831 C CA . ASN A 1 103 ? 7.278 15.931 -6.720 1.00 57.62 103 ASN A CA 1
ATOM 832 C C . ASN A 1 103 ? 6.429 15.941 -7.998 1.00 57.62 103 ASN A C 1
ATOM 834 O O . ASN A 1 103 ? 5.255 16.290 -7.935 1.00 57.62 103 ASN A O 1
ATOM 838 N N . GLU A 1 104 ? 6.938 15.500 -9.150 1.00 68.25 104 GLU A N 1
ATOM 839 C CA . GLU A 1 104 ? 6.190 15.470 -10.421 1.00 68.25 104 GLU A CA 1
ATOM 840 C C . GLU A 1 104 ? 5.469 14.129 -10.649 1.00 68.25 104 GLU A C 1
ATOM 842 O O . GLU A 1 104 ? 5.809 13.114 -10.049 1.00 68.25 104 GLU A O 1
ATOM 847 N N . TYR A 1 105 ? 4.326 14.114 -11.347 1.00 69.38 105 TYR A N 1
ATOM 848 C CA . TYR A 1 105 ? 3.590 12.856 -11.581 1.00 69.38 105 TYR A CA 1
ATOM 849 C C . TYR A 1 105 ? 4.256 12.084 -12.728 1.00 69.38 105 TYR A C 1
ATOM 851 O O . TYR A 1 105 ? 4.917 12.700 -13.564 1.00 69.38 105 TYR A O 1
ATOM 859 N N . PRO A 1 106 ? 4.102 10.745 -12.816 1.00 74.12 106 PRO A N 1
ATOM 860 C CA . PRO A 1 106 ? 4.542 10.011 -13.999 1.00 74.12 106 PRO A CA 1
ATOM 861 C C . PRO A 1 106 ? 3.946 10.639 -15.256 1.00 74.12 106 PRO A C 1
ATOM 863 O O . PRO A 1 106 ? 2.757 10.950 -15.269 1.00 74.12 106 PRO A O 1
ATOM 866 N N . ARG A 1 107 ? 4.717 10.731 -16.344 1.00 73.88 107 ARG A N 1
ATOM 867 C CA . ARG A 1 107 ? 4.228 11.309 -17.612 1.00 73.88 107 ARG A CA 1
ATOM 868 C C . ARG A 1 107 ? 2.974 10.618 -18.169 1.00 73.88 107 ARG A C 1
ATOM 870 O O . ARG A 1 107 ? 2.228 11.231 -18.917 1.00 73.88 107 ARG A O 1
ATOM 877 N N . GLY A 1 108 ? 2.741 9.352 -17.815 1.00 75.00 108 GLY A N 1
ATOM 878 C CA . GLY A 1 108 ? 1.550 8.592 -18.214 1.00 75.00 108 GLY A CA 1
ATOM 879 C C . GLY A 1 108 ? 0.346 8.724 -17.274 1.00 75.00 108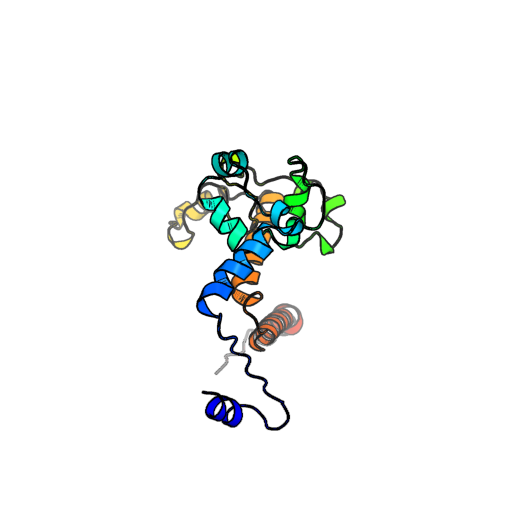 GLY A C 1
ATOM 880 O O . GLY A 1 108 ? -0.692 8.138 -17.550 1.00 75.00 108 GLY A O 1
ATOM 881 N N . PHE A 1 109 ? 0.461 9.438 -16.150 1.00 78.06 109 PHE A N 1
ATOM 882 C CA . PHE A 1 109 ? -0.623 9.549 -15.176 1.00 78.06 109 PHE A CA 1
ATOM 883 C C . PHE A 1 109 ? -1.560 10.714 -15.510 1.00 78.06 109 PHE A C 1
ATOM 885 O O . PHE A 1 109 ? -1.207 11.878 -15.346 1.00 78.06 109 PHE A O 1
ATOM 892 N N . ASN A 1 110 ? -2.784 10.388 -15.925 1.00 77.75 110 ASN A N 1
ATOM 893 C CA . ASN A 1 110 ? -3.896 11.328 -16.004 1.00 77.75 110 ASN A CA 1
ATOM 894 C C . ASN A 1 110 ? -4.847 11.164 -14.794 1.00 77.75 110 ASN A C 1
ATOM 896 O O . ASN A 1 110 ? -5.531 10.136 -14.714 1.00 77.75 110 ASN A O 1
ATOM 900 N N . PRO A 1 111 ? -4.955 12.163 -13.891 1.00 69.12 111 PRO A N 1
ATOM 901 C CA . PRO A 1 111 ? -5.828 12.099 -12.714 1.00 69.12 111 PRO A CA 1
ATOM 902 C C . PRO A 1 111 ? -7.304 11.842 -13.045 1.00 69.12 111 PRO A C 1
ATOM 904 O O . PRO A 1 111 ? -7.977 11.124 -12.312 1.00 69.12 111 PRO A O 1
ATOM 907 N N . ARG A 1 112 ? -7.804 12.372 -14.172 1.00 67.81 112 ARG A N 1
ATOM 908 C CA . ARG A 1 112 ? -9.212 12.209 -14.586 1.00 67.81 112 ARG A CA 1
ATOM 909 C C . ARG A 1 112 ? -9.549 10.785 -15.026 1.00 67.81 112 ARG A C 1
ATOM 911 O O . ARG A 1 112 ? -10.689 10.366 -14.907 1.00 67.81 112 ARG A O 1
ATOM 918 N N . VAL A 1 113 ? -8.568 10.053 -15.555 1.00 69.19 113 VAL A N 1
ATOM 919 C CA . VAL A 1 113 ? -8.766 8.694 -16.090 1.00 69.19 113 VAL A CA 1
ATOM 920 C C . VAL A 1 113 ? -8.409 7.634 -15.051 1.00 69.19 113 VAL A C 1
ATOM 922 O O . VAL A 1 113 ? -8.994 6.554 -15.026 1.00 69.19 113 VAL A O 1
ATOM 925 N N . HIS A 1 114 ? -7.423 7.914 -14.198 1.00 59.91 114 HIS A N 1
ATOM 926 C CA . HIS A 1 114 ? -6.862 6.925 -13.281 1.00 59.91 114 HIS A CA 1
ATOM 927 C C . HIS A 1 114 ? -7.312 7.074 -11.825 1.00 59.91 114 HIS A C 1
ATOM 929 O O . HIS A 1 114 ? -7.031 6.171 -11.036 1.00 59.91 114 HIS A O 1
ATOM 935 N N . GLY A 1 115 ? -8.014 8.157 -11.476 1.00 67.31 115 GLY A N 1
ATOM 936 C CA . GLY A 1 115 ? -8.428 8.437 -10.105 1.00 67.31 115 GLY A CA 1
ATOM 937 C C . GLY A 1 115 ? -7.239 8.785 -9.195 1.00 67.31 115 GLY A C 1
ATOM 938 O O . GLY A 1 115 ? -6.221 9.297 -9.677 1.00 67.31 115 GLY A O 1
ATOM 939 N N . PRO A 1 116 ? -7.337 8.522 -7.878 1.00 65.62 116 PRO A N 1
ATOM 940 C CA . PRO A 1 116 ? -6.256 8.784 -6.932 1.00 65.62 116 PRO A CA 1
ATOM 941 C C . PRO A 1 116 ? -4.946 8.088 -7.326 1.00 65.62 116 PRO A C 1
ATOM 943 O O . PRO A 1 116 ? -4.923 6.917 -7.717 1.00 65.62 116 PRO A O 1
ATOM 946 N N . TYR A 1 117 ? -3.827 8.801 -7.189 1.00 66.62 117 TYR A N 1
ATOM 947 C CA . TYR A 1 117 ? -2.516 8.262 -7.539 1.00 66.62 117 TYR A CA 1
ATOM 948 C C . TYR A 1 117 ? -2.129 7.082 -6.639 1.00 66.62 117 TYR A C 1
ATOM 950 O O . TYR A 1 117 ? -1.921 7.228 -5.439 1.00 66.62 117 TYR A O 1
ATOM 958 N N . CYS A 1 118 ? -1.979 5.911 -7.252 1.00 70.38 118 CYS A N 1
ATOM 959 C CA . CYS A 1 118 ? -1.478 4.687 -6.632 1.00 70.38 118 CYS A CA 1
ATOM 960 C C . CYS A 1 118 ? -0.018 4.413 -7.064 1.00 70.38 118 CYS A C 1
ATOM 962 O O . CYS A 1 118 ? 0.193 4.046 -8.227 1.00 70.38 118 CYS A O 1
ATOM 964 N N . PRO A 1 119 ? 0.985 4.526 -6.173 1.00 70.50 119 PRO A N 1
ATOM 965 C CA . PRO A 1 119 ? 2.400 4.384 -6.535 1.00 70.50 119 PRO A CA 1
ATOM 966 C C . PRO A 1 119 ? 2.834 2.984 -6.985 1.00 70.50 119 PRO A C 1
ATOM 968 O O . PRO A 1 119 ? 3.854 2.853 -7.649 1.00 70.50 119 PRO A O 1
ATOM 971 N N . TRP A 1 120 ? 2.086 1.925 -6.665 1.00 67.88 120 TRP A N 1
ATOM 972 C CA . TRP A 1 120 ? 2.395 0.549 -7.091 1.00 67.88 120 TRP A CA 1
ATOM 973 C C . TRP A 1 120 ? 1.890 0.201 -8.500 1.00 67.88 120 TRP A C 1
ATOM 975 O O . TRP A 1 120 ? 2.241 -0.850 -9.050 1.00 67.88 120 TRP A O 1
ATOM 985 N N . ARG A 1 121 ? 1.048 1.052 -9.098 1.00 76.12 121 ARG A N 1
ATOM 986 C CA . ARG A 1 121 ? 0.440 0.824 -10.414 1.00 76.12 121 ARG A CA 1
ATOM 987 C C . ARG A 1 121 ? 1.280 1.494 -11.502 1.00 76.12 121 ARG A C 1
ATOM 989 O O . ARG A 1 121 ? 1.789 2.594 -11.330 1.00 76.12 121 ARG A O 1
ATOM 996 N N . HIS A 1 122 ? 1.441 0.815 -12.636 1.00 83.06 122 HIS A N 1
ATOM 997 C CA . HIS A 1 122 ? 2.055 1.412 -13.820 1.00 83.06 122 HIS A CA 1
ATOM 998 C C . HIS A 1 122 ? 0.978 2.099 -14.669 1.00 83.06 122 HIS A C 1
ATOM 1000 O O . HIS A 1 122 ? -0.016 1.458 -15.001 1.00 83.06 122 HIS A O 1
ATOM 1006 N N . TYR A 1 123 ? 1.187 3.377 -14.999 1.00 77.88 123 TYR A N 1
ATOM 1007 C CA . TYR A 1 123 ? 0.248 4.205 -15.776 1.00 77.88 123 TYR A CA 1
ATOM 1008 C C . TYR A 1 123 ? 0.638 4.365 -17.254 1.00 77.88 123 TYR A C 1
ATOM 1010 O O . TYR A 1 123 ? -0.107 4.954 -18.026 1.00 77.88 123 TYR A O 1
ATOM 1018 N N . GLY A 1 124 ? 1.805 3.860 -17.663 1.00 80.75 124 GLY A N 1
ATOM 1019 C CA . GLY A 1 124 ? 2.240 3.883 -19.059 1.00 80.75 124 GLY A CA 1
ATOM 1020 C C . GLY A 1 124 ? 1.596 2.785 -19.907 1.00 80.75 124 GLY A C 1
ATOM 1021 O O . GLY A 1 124 ? 0.883 1.911 -19.404 1.00 80.75 124 GLY A O 1
ATOM 1022 N N . LYS A 1 125 ? 1.893 2.803 -21.212 1.00 79.81 125 LYS A N 1
ATOM 1023 C CA . LYS A 1 125 ? 1.571 1.682 -22.103 1.00 79.81 125 LYS A CA 1
ATOM 1024 C C . LYS A 1 125 ? 2.296 0.428 -21.605 1.00 79.81 125 LYS A C 1
ATOM 1026 O O . LYS A 1 125 ? 3.473 0.480 -21.265 1.00 79.81 125 LYS A O 1
ATOM 1031 N N . ARG A 1 126 ? 1.580 -0.695 -21.531 1.00 77.62 126 ARG A N 1
ATOM 1032 C CA . ARG A 1 126 ? 2.158 -1.977 -21.118 1.00 77.62 126 ARG A CA 1
ATOM 1033 C C . ARG A 1 126 ? 3.065 -2.494 -22.240 1.00 77.62 126 ARG A C 1
ATOM 1035 O O . ARG A 1 126 ? 2.561 -2.839 -23.303 1.00 77.62 126 ARG A O 1
ATOM 1042 N N . ASP A 1 127 ? 4.370 -2.536 -21.994 1.00 77.81 127 ASP A N 1
ATOM 1043 C CA . ASP A 1 127 ? 5.346 -3.142 -22.908 1.00 77.81 127 ASP A CA 1
ATOM 1044 C C . ASP A 1 127 ? 5.282 -4.680 -22.882 1.00 77.81 127 ASP A C 1
ATOM 1046 O O . ASP A 1 127 ? 4.717 -5.273 -21.957 1.00 77.81 127 ASP A O 1
ATOM 1050 N N . LEU A 1 128 ? 5.900 -5.328 -23.881 1.00 83.12 128 LEU A N 1
ATOM 1051 C CA . LEU A 1 128 ? 6.097 -6.782 -23.881 1.00 83.12 128 LEU A CA 1
ATOM 1052 C C . LEU A 1 128 ? 6.884 -7.219 -22.640 1.00 83.12 128 LEU A C 1
ATOM 1054 O O . LEU A 1 128 ? 7.886 -6.586 -22.271 1.00 83.12 128 LEU A O 1
ATOM 1058 N N . HIS A 1 129 ? 6.450 -8.323 -22.024 1.00 84.81 129 HIS A N 1
ATOM 1059 C CA . HIS A 1 129 ? 7.217 -8.948 -20.954 1.00 84.81 129 HIS A CA 1
ATOM 1060 C C . HIS A 1 129 ? 8.555 -9.419 -21.502 1.00 84.81 129 HIS A C 1
ATOM 1062 O O . HIS A 1 129 ? 8.658 -9.837 -22.648 1.00 84.81 129 HIS A O 1
ATOM 1068 N N . PHE A 1 130 ? 9.585 -9.371 -20.659 1.00 85.06 130 PHE A N 1
ATOM 1069 C CA . PHE A 1 130 ? 10.939 -9.745 -21.059 1.00 85.06 130 PHE A CA 1
ATOM 1070 C C . PHE A 1 130 ? 11.018 -11.158 -21.663 1.00 85.06 130 PHE A C 1
ATOM 1072 O O . PHE A 1 130 ? 11.773 -11.363 -22.604 1.00 85.06 130 PHE A O 1
ATOM 1079 N N . GLY A 1 131 ? 10.204 -12.099 -21.169 1.00 87.69 131 GLY A N 1
ATOM 1080 C CA . GLY A 1 131 ? 10.146 -13.470 -21.688 1.00 87.69 131 GLY A CA 1
ATOM 1081 C C . GLY A 1 131 ? 9.583 -13.596 -23.108 1.00 87.69 131 GLY A C 1
ATOM 1082 O O . GLY A 1 131 ? 9.880 -14.577 -23.778 1.00 87.69 131 GLY A O 1
ATOM 1083 N N . ASP A 1 132 ? 8.840 -12.597 -23.586 1.00 89.25 132 ASP A N 1
ATOM 1084 C CA . ASP A 1 132 ? 8.236 -12.600 -24.923 1.00 89.25 132 ASP A CA 1
ATOM 1085 C C . ASP A 1 132 ? 9.139 -11.918 -25.973 1.00 89.25 132 ASP A C 1
ATOM 1087 O O . ASP A 1 132 ? 8.788 -11.840 -27.151 1.00 89.25 132 ASP A O 1
ATOM 1091 N N . VAL A 1 133 ? 10.296 -11.378 -25.566 1.00 87.94 133 VAL A N 1
ATOM 1092 C CA . VAL A 1 133 ? 11.196 -10.608 -26.438 1.00 87.94 133 VAL A CA 1
ATOM 1093 C C . VAL A 1 133 ? 12.182 -11.538 -27.141 1.00 87.94 133 VAL A C 1
ATOM 1095 O O . VAL A 1 133 ? 12.916 -12.292 -26.503 1.00 87.94 133 VAL A O 1
ATOM 1098 N N . LYS A 1 134 ? 12.266 -11.439 -28.472 1.00 91.06 134 LYS A N 1
ATOM 1099 C CA . LYS A 1 134 ? 13.296 -12.139 -29.255 1.00 91.06 134 LYS A CA 1
ATOM 1100 C C . LYS A 1 134 ? 14.681 -11.565 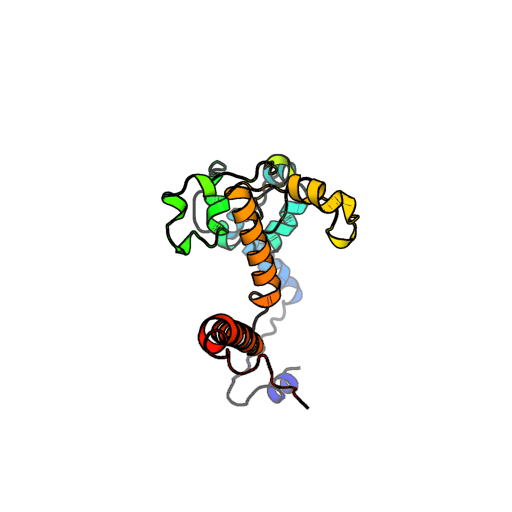-28.945 1.00 91.06 134 LYS A C 1
ATOM 1102 O O . LYS A 1 134 ? 14.829 -10.353 -28.818 1.00 91.06 134 LYS A O 1
ATOM 1107 N N . LEU A 1 135 ? 15.720 -12.406 -28.919 1.00 88.94 135 LEU A N 1
ATOM 1108 C CA . LEU A 1 135 ? 17.093 -11.985 -28.582 1.00 88.94 135 LEU A CA 1
ATOM 1109 C C . LEU A 1 135 ? 17.599 -10.801 -29.432 1.00 88.94 135 LEU A C 1
ATOM 1111 O O . LEU A 1 135 ? 18.238 -9.893 -28.907 1.00 88.94 135 LEU A O 1
ATOM 1115 N N . ALA A 1 136 ? 17.254 -10.769 -30.721 1.00 89.56 136 ALA A N 1
ATOM 1116 C CA . ALA A 1 136 ? 17.625 -9.685 -31.634 1.00 89.56 136 ALA A CA 1
ATOM 1117 C C . ALA A 1 136 ? 16.920 -8.345 -31.330 1.00 89.56 136 ALA A C 1
ATOM 1119 O O . ALA A 1 136 ? 17.416 -7.282 -31.692 1.00 89.56 136 ALA A O 1
ATOM 1120 N N . GLU A 1 137 ? 15.778 -8.374 -30.642 1.00 88.81 137 GLU A N 1
ATOM 1121 C CA . GLU A 1 137 ? 14.978 -7.193 -30.304 1.00 88.81 137 GLU A CA 1
ATOM 1122 C C . GLU A 1 137 ? 15.308 -6.636 -28.912 1.00 88.81 137 GLU A C 1
ATOM 1124 O O . GLU A 1 137 ? 14.824 -5.560 -28.553 1.00 88.81 137 GLU A O 1
ATOM 1129 N N . ILE A 1 138 ? 16.158 -7.322 -28.135 1.00 90.06 138 ILE A N 1
ATOM 1130 C CA . ILE A 1 138 ? 16.573 -6.898 -26.789 1.00 90.06 138 ILE A CA 1
ATOM 1131 C C . ILE A 1 138 ? 17.133 -5.468 -26.780 1.00 90.06 138 ILE A C 1
ATOM 1133 O O . ILE A 1 138 ? 16.692 -4.685 -25.934 1.00 90.06 138 ILE A O 1
ATOM 1137 N N . PRO A 1 139 ? 18.039 -5.059 -27.695 1.00 90.94 139 PRO A N 1
ATOM 1138 C CA . PRO A 1 139 ? 18.572 -3.698 -27.683 1.00 90.94 139 PRO A CA 1
ATOM 1139 C C . PRO A 1 139 ? 17.479 -2.644 -27.896 1.00 90.94 139 PRO A C 1
ATOM 1141 O O . PRO A 1 139 ? 17.409 -1.662 -27.157 1.00 90.94 139 PRO A O 1
ATOM 1144 N N . ALA A 1 140 ? 16.570 -2.883 -28.847 1.00 89.06 140 ALA A N 1
ATOM 1145 C CA . ALA A 1 140 ? 15.435 -2.002 -29.111 1.00 89.06 140 ALA A CA 1
ATOM 1146 C C . ALA A 1 140 ? 14.449 -1.980 -27.932 1.00 89.06 140 ALA A C 1
ATOM 1148 O O . ALA A 1 140 ? 13.911 -0.930 -27.586 1.00 89.06 140 ALA A O 1
ATOM 1149 N N . TRP A 1 141 ? 14.232 -3.119 -27.276 1.00 87.06 141 TRP A N 1
ATOM 1150 C CA . TRP A 1 141 ? 13.380 -3.227 -26.095 1.00 87.06 141 TRP A CA 1
ATOM 1151 C C . TRP A 1 141 ? 13.961 -2.486 -24.885 1.00 87.06 141 TRP A C 1
ATOM 1153 O O . TRP A 1 141 ? 13.229 -1.775 -24.199 1.00 87.06 141 TRP A O 1
ATOM 1163 N N . ILE A 1 142 ? 15.278 -2.555 -24.658 1.00 86.50 142 ILE A N 1
ATOM 1164 C CA . ILE A 1 142 ? 15.959 -1.769 -23.616 1.00 86.50 142 ILE A CA 1
ATOM 1165 C C . ILE A 1 142 ? 15.933 -0.274 -23.956 1.00 86.50 142 ILE A C 1
ATOM 1167 O O . ILE A 1 142 ? 15.770 0.557 -23.060 1.00 86.50 142 ILE A O 1
ATOM 1171 N N . ALA A 1 143 ? 16.087 0.089 -25.231 1.00 86.62 143 ALA A N 1
ATOM 1172 C CA . ALA A 1 143 ? 16.071 1.482 -25.671 1.00 86.62 143 ALA A CA 1
ATOM 1173 C C . ALA A 1 143 ? 14.717 2.170 -25.433 1.00 86.62 143 ALA A C 1
ATOM 1175 O O . ALA A 1 143 ? 14.698 3.363 -25.146 1.00 86.62 143 ALA A O 1
ATOM 1176 N N . ARG A 1 144 ? 13.605 1.423 -25.479 1.00 83.19 144 ARG A N 1
ATOM 1177 C CA . ARG A 1 144 ? 12.252 1.939 -25.197 1.00 83.19 144 ARG A CA 1
ATOM 1178 C C . ARG A 1 144 ? 11.983 2.226 -23.719 1.00 83.19 144 ARG A C 1
ATOM 1180 O O . ARG A 1 144 ? 11.000 2.892 -23.404 1.00 83.19 144 ARG A O 1
ATOM 1187 N N . ARG A 1 145 ? 12.822 1.731 -22.805 1.00 81.38 145 ARG A N 1
ATOM 1188 C CA . ARG A 1 145 ? 12.619 1.935 -21.367 1.00 81.38 145 ARG A CA 1
ATOM 1189 C C . ARG A 1 145 ? 12.891 3.379 -20.972 1.00 81.38 145 ARG A C 1
ATOM 1191 O O . ARG A 1 145 ? 13.858 3.990 -21.419 1.00 81.38 145 ARG A O 1
ATOM 1198 N N . ASP A 1 146 ? 12.068 3.886 -20.062 1.00 79.62 146 ASP A N 1
ATOM 1199 C CA . ASP A 1 146 ? 12.271 5.198 -19.462 1.00 79.62 146 ASP A CA 1
ATOM 1200 C C . ASP A 1 146 ? 13.483 5.163 -18.514 1.00 79.62 146 ASP A C 1
ATOM 1202 O O . ASP A 1 146 ? 13.438 4.560 -17.440 1.00 79.62 146 ASP A O 1
ATOM 1206 N N . LYS A 1 147 ? 14.586 5.779 -18.953 1.00 81.38 147 LYS A N 1
ATOM 1207 C CA . LYS A 1 147 ? 15.852 5.893 -18.207 1.00 81.38 147 LYS A CA 1
ATOM 1208 C C . LYS A 1 147 ? 15.953 7.211 -17.435 1.00 81.38 147 LYS A C 1
ATOM 1210 O O . LYS A 1 147 ? 17.022 7.535 -16.925 1.00 81.38 147 LYS A O 1
ATOM 1215 N N . THR A 1 148 ? 14.878 8.001 -17.372 1.00 81.62 148 THR A N 1
ATOM 1216 C CA . THR A 1 148 ? 14.884 9.237 -16.584 1.00 81.62 148 THR A CA 1
ATOM 1217 C C . THR A 1 148 ? 15.056 8.919 -15.092 1.00 81.62 148 THR A C 1
ATOM 1219 O O . THR A 1 148 ? 14.557 7.889 -14.627 1.00 81.62 148 THR A O 1
ATOM 1222 N N . PRO A 1 149 ? 15.711 9.796 -14.304 1.00 77.88 149 PRO A N 1
ATOM 1223 C CA . PRO A 1 149 ? 15.842 9.608 -12.856 1.00 77.88 149 PRO A CA 1
ATOM 1224 C C . PRO A 1 149 ? 14.493 9.362 -12.166 1.00 77.88 149 PRO A C 1
ATOM 1226 O O . PRO A 1 149 ? 14.385 8.510 -11.285 1.00 77.88 149 PRO A O 1
ATOM 1229 N N . MET A 1 150 ? 13.440 10.039 -12.636 1.00 74.00 150 MET A N 1
ATOM 1230 C CA . MET A 1 150 ? 12.076 9.861 -12.143 1.00 74.00 150 MET A CA 1
ATOM 1231 C C . MET A 1 150 ? 11.467 8.511 -12.552 1.00 74.00 150 MET A C 1
ATOM 1233 O O . MET A 1 150 ? 10.843 7.843 -11.729 1.00 74.00 150 MET A O 1
ATOM 1237 N N . GLY A 1 151 ? 11.682 8.053 -13.790 1.00 77.62 151 GLY A N 1
ATOM 1238 C CA . GLY A 1 151 ? 11.235 6.733 -14.246 1.00 77.62 151 GLY A CA 1
ATOM 1239 C C . GLY A 1 151 ? 11.880 5.583 -13.462 1.00 77.62 151 GLY A C 1
ATOM 1240 O O . GLY A 1 151 ? 11.193 4.631 -13.074 1.00 77.62 151 GLY A O 1
ATOM 1241 N N . ILE A 1 152 ? 13.176 5.708 -13.158 1.00 81.94 152 ILE A N 1
ATOM 1242 C CA . ILE A 1 152 ? 13.931 4.761 -12.323 1.00 81.94 152 ILE A CA 1
ATOM 1243 C C . ILE A 1 152 ? 13.383 4.763 -10.894 1.00 81.94 152 ILE A C 1
ATOM 1245 O O . ILE A 1 152 ? 13.055 3.702 -10.359 1.00 81.94 152 ILE A O 1
ATOM 1249 N N . TYR A 1 153 ? 13.207 5.947 -10.306 1.00 78.25 153 TYR A N 1
ATOM 1250 C CA . TYR A 1 153 ? 12.650 6.116 -8.966 1.00 78.25 153 TYR A CA 1
ATOM 1251 C C . TYR A 1 153 ? 11.252 5.507 -8.828 1.00 78.25 153 TYR A C 1
ATOM 1253 O O . TYR A 1 153 ? 11.004 4.681 -7.952 1.00 78.25 153 TYR A O 1
ATOM 1261 N N . GLN A 1 154 ? 10.347 5.822 -9.754 1.00 77.69 154 GLN A N 1
ATOM 1262 C CA . GLN A 1 154 ? 9.006 5.242 -9.791 1.00 77.69 154 GLN A CA 1
ATOM 1263 C C . GLN A 1 154 ? 9.028 3.733 -10.048 1.00 77.69 154 GLN A C 1
ATOM 1265 O O . GLN A 1 154 ? 8.133 3.012 -9.609 1.00 77.69 154 GLN A O 1
ATOM 1270 N N . GLY A 1 155 ? 10.013 3.231 -10.797 1.00 82.44 155 GLY A N 1
ATOM 1271 C CA . GLY A 1 155 ? 10.281 1.800 -10.925 1.00 82.44 155 GLY A CA 1
ATOM 1272 C C . GLY A 1 155 ? 10.588 1.164 -9.570 1.00 82.44 155 GLY A C 1
ATOM 1273 O O . GLY A 1 155 ? 9.929 0.192 -9.203 1.00 82.44 155 GLY A O 1
ATOM 1274 N N . GLY A 1 156 ? 11.510 1.768 -8.817 1.00 82.12 156 GLY A N 1
ATOM 1275 C CA . GLY A 1 156 ? 11.897 1.350 -7.468 1.00 82.12 156 GLY A CA 1
ATOM 1276 C C . GLY A 1 156 ? 10.755 1.426 -6.451 1.00 82.12 156 GLY A C 1
ATOM 1277 O O . GLY A 1 156 ? 10.531 0.482 -5.702 1.00 82.12 156 GLY A O 1
ATOM 1278 N N . ILE A 1 157 ? 9.963 2.499 -6.466 1.00 76.12 157 ILE A N 1
ATOM 1279 C CA . ILE A 1 157 ? 8.771 2.632 -5.614 1.00 76.12 157 ILE A CA 1
ATOM 1280 C C . ILE A 1 157 ? 7.748 1.540 -5.928 1.00 76.12 157 ILE A C 1
ATOM 1282 O O . ILE A 1 157 ? 7.181 0.936 -5.017 1.00 76.12 157 ILE A O 1
ATOM 1286 N N . ARG A 1 158 ? 7.503 1.255 -7.214 1.00 82.25 158 ARG A N 1
ATOM 1287 C CA . ARG A 1 158 ? 6.557 0.206 -7.620 1.00 82.25 158 ARG A CA 1
ATOM 1288 C C . ARG A 1 158 ? 6.991 -1.165 -7.123 1.00 82.25 158 ARG A C 1
ATOM 1290 O O . ARG A 1 158 ? 6.152 -1.919 -6.631 1.00 82.25 158 ARG A O 1
ATOM 1297 N N . THR A 1 159 ? 8.269 -1.505 -7.276 1.00 81.25 159 THR A N 1
ATOM 1298 C CA . THR A 1 159 ? 8.805 -2.782 -6.792 1.00 81.25 159 THR A CA 1
ATOM 1299 C C . THR A 1 159 ? 8.789 -2.843 -5.270 1.00 81.25 159 THR A C 1
ATOM 1301 O O . THR A 1 159 ? 8.333 -3.849 -4.730 1.00 81.25 159 THR A O 1
ATOM 1304 N N . PHE A 1 160 ? 9.165 -1.760 -4.587 1.00 79.88 160 PHE A N 1
ATOM 1305 C CA . PHE A 1 160 ? 9.101 -1.653 -3.131 1.00 79.88 160 PHE A CA 1
ATOM 1306 C C . PHE A 1 160 ? 7.683 -1.869 -2.596 1.00 79.88 160 PHE A C 1
ATOM 1308 O O . PHE A 1 160 ? 7.488 -2.704 -1.723 1.00 79.88 160 PHE A O 1
ATOM 1315 N N . TRP A 1 161 ? 6.665 -1.198 -3.143 1.00 74.25 161 TRP A N 1
ATOM 1316 C CA . TRP A 1 161 ? 5.286 -1.361 -2.668 1.00 74.25 161 TRP A CA 1
ATOM 1317 C C . TRP A 1 161 ? 4.695 -2.739 -2.974 1.00 74.25 161 TRP A C 1
ATOM 1319 O O . TRP A 1 161 ? 3.940 -3.278 -2.163 1.00 74.25 161 TRP A O 1
ATOM 1329 N N . LYS A 1 162 ? 5.032 -3.333 -4.128 1.00 76.00 162 LYS A N 1
ATOM 1330 C CA . LYS A 1 162 ? 4.656 -4.724 -4.433 1.00 76.00 162 LYS A CA 1
ATOM 1331 C C . LYS A 1 162 ? 5.263 -5.688 -3.420 1.00 76.00 162 LYS A C 1
ATOM 1333 O O . LYS A 1 162 ? 4.566 -6.571 -2.932 1.00 76.00 162 LYS A O 1
ATOM 1338 N N . PHE A 1 163 ? 6.535 -5.487 -3.094 1.00 73.81 163 PHE A N 1
ATOM 1339 C CA . PHE A 1 163 ? 7.239 -6.247 -2.074 1.00 73.81 163 PHE A CA 1
ATOM 1340 C C . PHE A 1 163 ? 6.611 -6.041 -0.688 1.00 73.81 163 PHE A C 1
ATOM 1342 O O . PHE A 1 163 ? 6.240 -7.011 -0.036 1.00 73.81 163 PHE A O 1
ATOM 1349 N N . TYR A 1 164 ? 6.397 -4.790 -0.277 1.00 70.81 164 TYR A N 1
ATOM 1350 C CA . TYR A 1 164 ? 5.796 -4.432 1.006 1.00 70.81 164 TYR A CA 1
ATOM 1351 C C . TYR A 1 164 ? 4.440 -5.116 1.202 1.00 70.81 164 TYR A C 1
ATOM 1353 O O . TYR A 1 164 ? 4.201 -5.741 2.227 1.00 70.81 164 TYR A O 1
ATOM 1361 N N . ARG A 1 165 ? 3.565 -5.088 0.193 1.00 64.88 165 ARG A N 1
ATOM 1362 C CA . ARG A 1 165 ? 2.260 -5.757 0.288 1.00 64.88 165 ARG A CA 1
ATOM 1363 C C . ARG A 1 165 ? 2.337 -7.274 0.271 1.00 64.88 165 ARG A C 1
ATOM 1365 O O . ARG A 1 165 ? 1.578 -7.922 0.979 1.00 64.88 165 ARG A O 1
ATOM 1372 N N . ALA A 1 166 ? 3.220 -7.844 -0.546 1.00 70.31 166 ALA A N 1
ATOM 1373 C CA . ALA A 1 166 ? 3.371 -9.293 -0.606 1.00 70.31 166 ALA A CA 1
ATOM 1374 C C . ALA A 1 166 ? 3.892 -9.859 0.725 1.00 70.31 166 ALA A C 1
ATOM 1376 O O . ALA A 1 166 ? 3.526 -10.971 1.108 1.00 70.31 166 ALA A O 1
ATOM 1377 N N . TYR A 1 167 ? 4.724 -9.088 1.430 1.00 64.12 167 TYR A N 1
ATOM 1378 C CA . TYR A 1 167 ? 5.599 -9.641 2.454 1.00 64.12 167 TYR A CA 1
ATOM 1379 C C . TYR A 1 167 ? 5.555 -8.960 3.822 1.00 64.12 167 TYR A C 1
ATOM 1381 O O . TYR A 1 167 ? 5.729 -9.647 4.824 1.00 64.12 167 TYR A O 1
ATOM 1389 N N . LEU A 1 168 ? 5.312 -7.651 3.891 1.00 63.91 168 LEU A N 1
ATOM 1390 C CA . LEU A 1 168 ? 5.293 -6.888 5.145 1.00 63.91 168 LEU A CA 1
ATOM 1391 C C . LEU A 1 168 ? 3.873 -6.670 5.689 1.00 63.91 168 LEU A C 1
ATOM 1393 O O . LEU A 1 168 ? 3.683 -6.680 6.901 1.00 63.91 168 LEU A O 1
ATOM 1397 N N . ASP A 1 169 ? 2.874 -6.524 4.817 1.00 61.09 169 ASP A N 1
ATOM 1398 C CA . ASP A 1 169 ? 1.482 -6.230 5.211 1.00 61.09 169 ASP A CA 1
ATOM 1399 C C . ASP A 1 169 ? 0.730 -7.474 5.744 1.00 61.09 169 ASP A C 1
ATOM 1401 O O . ASP A 1 169 ? -0.246 -7.384 6.495 1.00 61.09 169 ASP A O 1
ATOM 1405 N N . ASN A 1 170 ? 1.227 -8.676 5.425 1.00 53.56 170 ASN A N 1
ATOM 1406 C CA . ASN A 1 170 ? 0.718 -9.926 5.980 1.00 53.56 170 ASN A CA 1
ATOM 1407 C C . ASN A 1 170 ? 1.205 -10.090 7.426 1.00 53.56 170 ASN A C 1
ATOM 1409 O O . ASN A 1 170 ? 2.348 -10.457 7.692 1.00 53.56 170 ASN A O 1
ATOM 1413 N N . LYS A 1 171 ? 0.309 -9.792 8.372 1.00 55.56 171 LYS A N 1
ATOM 1414 C CA . LYS A 1 171 ? 0.517 -9.825 9.826 1.00 55.56 171 LYS A CA 1
ATOM 1415 C C . LYS A 1 171 ? 1.163 -11.128 10.320 1.00 55.56 171 LYS A C 1
ATOM 1417 O O . LYS A 1 171 ? 0.474 -12.106 10.597 1.00 55.56 171 LYS A O 1
ATOM 1422 N N . LYS A 1 172 ? 2.488 -11.065 10.460 1.00 53.66 172 LYS A N 1
ATOM 1423 C CA . LYS A 1 172 ? 3.426 -11.654 11.438 1.00 53.66 172 LYS A CA 1
ATOM 1424 C C . LYS A 1 172 ? 4.761 -11.744 10.688 1.00 53.66 172 LYS A C 1
ATOM 1426 O O . LYS A 1 172 ? 4.836 -12.518 9.735 1.00 53.66 172 LYS A O 1
ATOM 1431 N N . PRO A 1 173 ? 5.794 -10.959 11.043 1.00 56.97 173 PRO A N 1
ATOM 1432 C CA . PRO A 1 173 ? 7.086 -11.076 10.381 1.00 56.97 173 PRO A CA 1
ATOM 1433 C C . PRO A 1 173 ? 7.632 -12.482 10.646 1.00 56.97 173 PRO A C 1
ATOM 1435 O O . PRO A 1 173 ? 8.096 -12.795 11.739 1.00 56.97 173 PRO A O 1
ATOM 1438 N N . ASN A 1 174 ? 7.511 -13.366 9.658 1.00 63.53 174 ASN A N 1
ATOM 1439 C CA . ASN A 1 174 ? 8.067 -14.705 9.749 1.00 63.53 174 ASN A CA 1
ATOM 1440 C C . ASN A 1 174 ? 9.594 -14.576 9.765 1.00 63.53 174 ASN A C 1
ATOM 1442 O O . ASN A 1 174 ? 10.156 -13.867 8.929 1.00 63.53 174 ASN A O 1
ATOM 1446 N N . LEU A 1 175 ? 10.260 -15.282 10.686 1.00 68.62 175 LEU A N 1
ATOM 1447 C CA . LEU A 1 175 ? 11.720 -15.275 10.893 1.00 68.62 175 LEU A CA 1
ATOM 1448 C C . LEU A 1 175 ? 12.526 -15.412 9.584 1.00 68.62 175 LEU A C 1
ATOM 1450 O O . LEU A 1 175 ? 13.607 -14.842 9.450 1.00 68.62 175 LEU A O 1
ATOM 1454 N N . ILE A 1 176 ? 11.943 -16.094 8.593 1.00 69.38 176 ILE A N 1
ATOM 1455 C CA . ILE A 1 176 ? 12.446 -16.265 7.225 1.00 69.38 176 ILE A CA 1
ATOM 1456 C C . ILE A 1 176 ? 12.894 -14.929 6.593 1.00 69.38 176 ILE A C 1
ATOM 1458 O O . ILE A 1 176 ? 13.934 -14.886 5.938 1.00 69.38 176 ILE A O 1
ATOM 1462 N N . TRP A 1 177 ? 12.196 -13.819 6.845 1.00 64.19 177 TRP A N 1
ATOM 1463 C CA . TRP A 1 177 ? 12.559 -12.496 6.315 1.00 64.19 177 TRP A CA 1
ATOM 1464 C C . TRP A 1 177 ? 13.921 -12.003 6.790 1.00 64.19 177 TRP A C 1
ATOM 1466 O O . TRP A 1 177 ? 14.751 -11.571 5.989 1.00 64.19 177 TRP A O 1
ATOM 1476 N N . TYR A 1 178 ? 14.177 -12.124 8.090 1.00 73.31 178 TYR A N 1
ATOM 1477 C CA . TYR A 1 178 ? 15.458 -11.748 8.676 1.00 73.31 178 TYR A CA 1
ATOM 1478 C C . TYR A 1 178 ? 16.580 -12.659 8.172 1.00 73.31 178 TYR A C 1
ATOM 1480 O O . TYR A 1 178 ? 17.678 -12.182 7.889 1.00 73.31 178 TYR A O 1
ATOM 1488 N N . THR A 1 179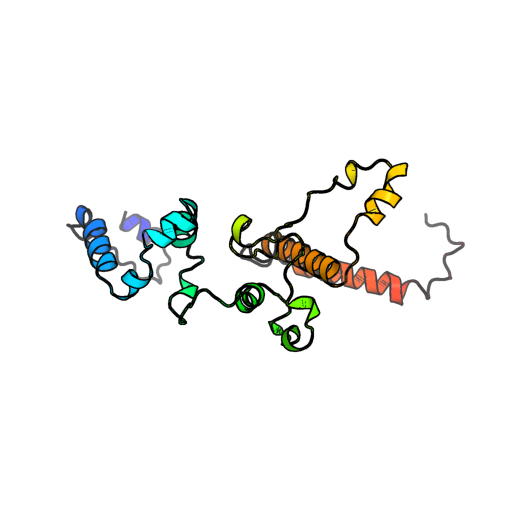 ? 16.287 -13.948 7.963 1.00 76.06 179 THR A N 1
ATOM 1489 C CA . THR A 1 179 ? 17.278 -14.891 7.423 1.00 76.06 179 THR A CA 1
ATOM 1490 C C . THR A 1 179 ? 17.664 -14.579 5.976 1.00 76.06 179 THR A C 1
ATOM 1492 O O . THR A 1 179 ? 18.845 -14.644 5.650 1.00 76.06 179 THR A O 1
ATOM 1495 N N . GLN A 1 180 ? 16.723 -14.163 5.116 1.00 77.00 180 GLN A N 1
ATOM 1496 C CA . GLN A 1 180 ? 17.038 -13.818 3.724 1.00 77.00 180 GLN A CA 1
ATOM 1497 C C . GLN A 1 180 ? 17.944 -12.585 3.625 1.00 77.00 180 GLN A C 1
ATOM 1499 O O . GLN A 1 180 ? 18.911 -12.599 2.865 1.00 77.00 180 GLN A O 1
ATOM 1504 N N . ILE A 1 181 ? 17.686 -11.548 4.428 1.00 83.88 181 ILE A N 1
ATOM 1505 C CA . ILE A 1 181 ? 18.543 -10.353 4.482 1.00 83.88 181 ILE A CA 1
ATOM 1506 C C . ILE A 1 181 ? 19.954 -10.727 4.957 1.00 83.88 181 ILE A C 1
ATOM 1508 O O . ILE A 1 181 ? 20.940 -10.280 4.370 1.00 83.88 181 ILE A O 1
ATOM 1512 N N . PHE A 1 182 ? 20.062 -11.588 5.972 1.00 83.12 182 PHE A N 1
ATOM 1513 C CA . PHE A 1 182 ? 21.349 -12.030 6.508 1.00 83.12 182 PHE A CA 1
ATOM 1514 C C . PHE A 1 182 ? 22.151 -12.872 5.501 1.00 83.12 182 PHE A C 1
ATOM 1516 O O . PHE A 1 182 ? 23.354 -12.669 5.350 1.00 83.12 182 PHE A O 1
ATOM 1523 N N . VAL A 1 183 ? 21.489 -13.765 4.756 1.00 89.38 183 VAL A N 1
ATOM 1524 C CA . VAL A 1 183 ? 22.119 -14.566 3.690 1.00 89.38 183 VAL A CA 1
ATOM 1525 C C . VAL A 1 183 ? 22.633 -13.673 2.562 1.00 89.38 183 VAL A C 1
ATOM 1527 O O . VAL A 1 183 ? 23.764 -13.849 2.111 1.00 89.38 183 VAL A O 1
ATOM 1530 N N . VAL A 1 184 ? 21.849 -12.679 2.136 1.00 93.06 184 VAL A N 1
ATOM 1531 C CA . VAL A 1 184 ? 22.280 -11.723 1.104 1.00 93.06 184 VAL A CA 1
ATOM 1532 C C . VAL A 1 184 ? 23.468 -10.889 1.592 1.00 93.06 184 VAL A C 1
ATOM 1534 O O . VAL A 1 184 ? 24.450 -10.752 0.867 1.00 93.06 184 VAL A O 1
ATOM 1537 N N . ALA A 1 185 ? 23.432 -10.388 2.829 1.00 90.06 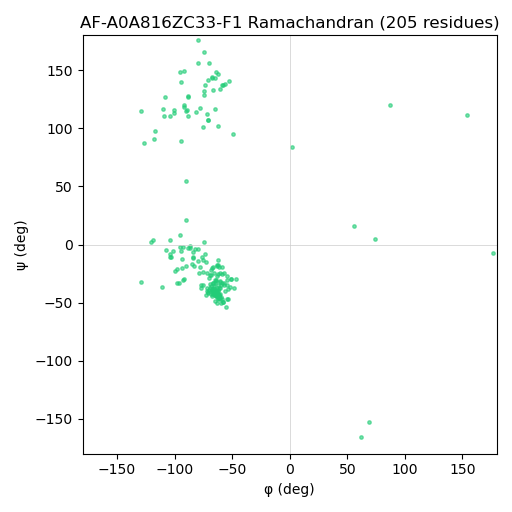185 ALA A N 1
ATOM 1538 C CA . ALA A 1 185 ? 24.548 -9.646 3.415 1.00 90.06 185 ALA A CA 1
ATOM 1539 C C . ALA A 1 185 ? 25.819 -10.508 3.544 1.00 90.06 185 ALA A C 1
ATOM 1541 O O . ALA A 1 185 ? 26.917 -10.034 3.255 1.00 90.06 185 ALA A O 1
ATOM 1542 N N . SER A 1 186 ? 25.675 -11.785 3.911 1.00 87.88 186 SER A N 1
ATOM 1543 C CA . SER A 1 186 ? 26.778 -12.748 3.976 1.00 87.88 186 SER A CA 1
ATOM 1544 C C . SER A 1 186 ? 27.378 -13.038 2.596 1.00 87.88 186 SER A C 1
ATOM 1546 O O . SER A 1 186 ? 28.599 -13.037 2.459 1.00 87.88 186 SER A O 1
ATOM 1548 N N . LEU A 1 187 ? 26.550 -13.196 1.556 1.00 89.94 187 LEU A N 1
ATOM 1549 C CA . LEU A 1 187 ? 27.008 -13.372 0.173 1.00 89.94 187 LEU A CA 1
ATOM 1550 C C . LEU A 1 187 ? 27.750 -12.142 -0.351 1.00 89.94 187 LEU A C 1
ATOM 1552 O O . LEU A 1 187 ? 28.796 -12.282 -0.979 1.00 89.94 187 LEU A O 1
ATOM 1556 N N . ILE A 1 188 ? 27.246 -10.938 -0.070 1.00 89.69 188 ILE A N 1
ATOM 1557 C CA . ILE A 1 188 ? 27.927 -9.687 -0.429 1.00 89.69 188 ILE A CA 1
ATOM 1558 C C . ILE A 1 188 ? 29.276 -9.611 0.290 1.00 89.69 188 ILE A C 1
ATOM 1560 O O . ILE A 1 188 ? 30.292 -9.338 -0.344 1.00 89.69 188 ILE A O 1
ATOM 1564 N N . ASN A 1 189 ? 29.313 -9.918 1.588 1.00 87.31 189 ASN A N 1
ATOM 1565 C CA . ASN A 1 189 ? 30.563 -9.946 2.339 1.00 87.31 189 ASN A CA 1
ATOM 1566 C C . ASN A 1 189 ? 31.557 -10.955 1.726 1.00 87.31 189 ASN A C 1
ATOM 1568 O O . ASN A 1 189 ? 32.702 -10.622 1.424 1.00 87.31 189 ASN A O 1
ATOM 1572 N N . PHE A 1 190 ? 31.084 -12.162 1.418 1.00 82.50 190 PHE A N 1
ATOM 1573 C CA . PHE A 1 190 ? 31.894 -13.205 0.803 1.00 82.50 190 PHE A CA 1
ATOM 1574 C C . PHE A 1 190 ? 32.462 -12.793 -0.565 1.00 82.50 190 PHE A C 1
ATOM 1576 O O . PHE A 1 190 ? 33.656 -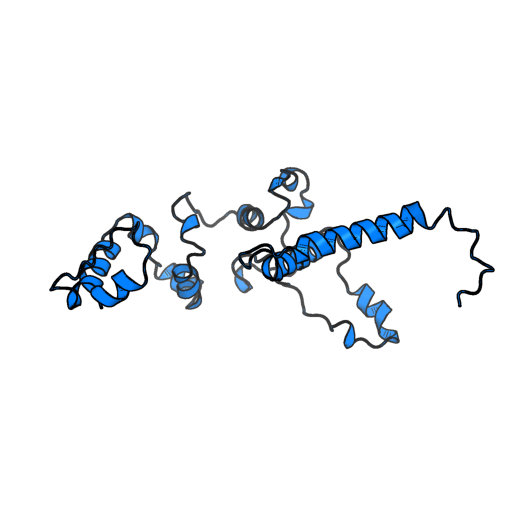12.954 -0.810 1.00 82.50 190 PHE A O 1
ATOM 1583 N N . VAL A 1 191 ? 31.637 -12.226 -1.449 1.00 83.88 191 VAL A N 1
ATOM 1584 C CA . VAL A 1 191 ? 32.047 -11.844 -2.810 1.00 83.88 191 VAL A CA 1
ATOM 1585 C C . VAL A 1 191 ? 32.985 -10.638 -2.815 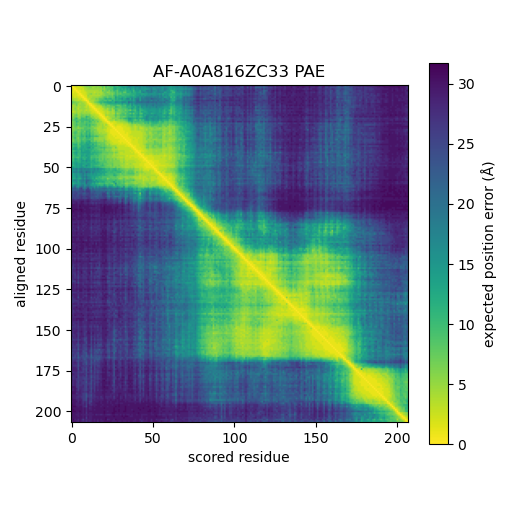1.00 83.88 191 VAL A C 1
ATOM 1587 O O . VAL A 1 191 ? 33.954 -10.632 -3.569 1.00 83.88 191 VAL A O 1
ATOM 1590 N N . PHE A 1 192 ? 32.723 -9.623 -1.992 1.00 82.88 192 PHE A N 1
ATOM 1591 C CA . PHE A 1 192 ? 33.472 -8.365 -2.056 1.00 82.88 192 PHE A CA 1
ATOM 1592 C C . PHE A 1 192 ? 34.670 -8.308 -1.115 1.00 82.88 192 PHE A C 1
ATOM 1594 O O . PHE A 1 192 ? 35.652 -7.654 -1.451 1.00 82.88 192 PHE A O 1
ATOM 1601 N N . PHE A 1 193 ? 34.615 -8.989 0.029 1.00 78.69 193 PHE A N 1
ATOM 1602 C CA . PHE A 1 193 ? 35.673 -8.921 1.038 1.00 78.69 193 PHE A CA 1
ATOM 1603 C C . PHE A 1 193 ? 36.450 -10.233 1.163 1.00 78.69 193 PHE A C 1
ATOM 1605 O O . PHE A 1 193 ? 37.662 -10.191 1.329 1.00 78.69 193 PHE A O 1
ATOM 1612 N N . ALA A 1 194 ? 35.804 -11.399 1.031 1.00 72.25 194 ALA A N 1
ATOM 1613 C CA . ALA A 1 194 ? 36.488 -12.685 1.226 1.00 72.25 194 ALA A CA 1
ATOM 1614 C C . ALA A 1 194 ? 37.086 -13.302 -0.057 1.00 72.25 194 ALA A C 1
ATOM 1616 O O . ALA A 1 194 ? 38.068 -14.040 0.019 1.00 72.25 194 ALA A O 1
ATOM 1617 N N . MET A 1 195 ? 36.506 -13.046 -1.234 1.00 70.44 195 MET A N 1
ATOM 1618 C CA . MET A 1 195 ? 36.990 -13.585 -2.516 1.00 70.44 195 MET A CA 1
ATOM 1619 C C . MET A 1 195 ? 38.263 -12.923 -3.084 1.00 70.44 195 MET A C 1
ATOM 1621 O O . MET A 1 195 ? 39.061 -13.655 -3.673 1.00 70.44 195 MET A O 1
ATOM 1625 N N . PRO A 1 196 ? 38.524 -11.608 -2.928 1.00 70.62 196 PRO A N 1
ATOM 1626 C CA . PRO A 1 196 ? 39.713 -10.973 -3.514 1.00 70.62 196 PRO A CA 1
ATOM 1627 C C . PRO A 1 196 ? 41.055 -11.544 -3.023 1.00 70.62 196 PRO A C 1
ATOM 1629 O O . PRO A 1 196 ? 42.005 -11.628 -3.806 1.00 70.62 196 PRO A O 1
ATOM 1632 N N . ASP A 1 197 ? 41.117 -11.997 -1.766 1.00 62.91 197 ASP A N 1
ATOM 1633 C CA . ASP A 1 197 ? 42.326 -12.575 -1.156 1.00 62.91 197 ASP A CA 1
ATOM 1634 C C . ASP A 1 197 ? 42.569 -14.040 -1.553 1.00 62.91 197 ASP A C 1
ATOM 1636 O O . ASP A 1 197 ? 43.670 -14.578 -1.415 1.00 62.91 197 ASP A O 1
ATOM 1640 N N . ARG A 1 198 ? 41.571 -14.706 -2.140 1.00 62.56 198 ARG A N 1
ATOM 1641 C CA . ARG A 1 198 ? 41.628 -16.122 -2.520 1.00 62.56 198 ARG A CA 1
ATOM 1642 C C . ARG A 1 198 ? 42.156 -16.322 -3.944 1.00 62.56 198 ARG A C 1
ATOM 1644 O O . ARG A 1 198 ? 41.554 -17.002 -4.768 1.00 62.56 198 ARG A O 1
ATOM 1651 N N . LYS A 1 199 ? 43.342 -15.784 -4.245 1.00 58.56 199 LYS A N 1
ATOM 1652 C CA . LYS A 1 199 ? 44.053 -16.034 -5.524 1.00 58.56 199 LYS A CA 1
ATOM 1653 C C . LYS A 1 199 ? 44.687 -17.433 -5.623 1.00 58.56 199 LYS A C 1
ATOM 1655 O O . LYS A 1 199 ? 45.153 -17.818 -6.693 1.00 58.56 199 LYS A O 1
ATOM 1660 N N . GLN A 1 200 ? 44.680 -18.195 -4.528 1.00 58.78 200 GLN A N 1
ATOM 1661 C CA . GLN A 1 200 ? 45.399 -19.464 -4.353 1.00 58.78 200 GLN A CA 1
ATOM 1662 C C . GLN A 1 200 ? 44.750 -20.668 -5.073 1.00 58.78 200 GLN A C 1
ATOM 1664 O O . GLN A 1 200 ? 45.373 -21.716 -5.200 1.00 58.78 200 GLN A O 1
ATOM 1669 N N . TYR A 1 201 ? 43.524 -20.526 -5.591 1.00 55.59 201 TYR A N 1
ATOM 1670 C CA . TYR A 1 201 ? 42.704 -21.649 -6.079 1.00 55.59 201 TYR A CA 1
ATOM 1671 C C . TYR A 1 201 ? 42.625 -21.792 -7.600 1.00 55.59 201 TYR A C 1
ATOM 1673 O O . TYR A 1 201 ? 41.935 -22.680 -8.090 1.00 55.59 201 TYR A O 1
ATOM 1681 N N . LYS A 1 202 ? 43.340 -20.963 -8.372 1.00 59.12 202 LYS A N 1
ATOM 1682 C CA . LYS A 1 202 ? 43.321 -21.046 -9.847 1.00 59.12 202 LYS A CA 1
ATOM 1683 C C . LYS A 1 202 ? 43.768 -22.410 -10.398 1.00 59.12 202 LYS A C 1
ATOM 1685 O O . LYS A 1 202 ? 43.454 -22.722 -11.539 1.00 59.12 202 LYS A O 1
ATOM 1690 N N . TRP A 1 203 ? 44.474 -23.203 -9.591 1.00 59.78 203 TRP A N 1
ATOM 1691 C CA . TRP A 1 203 ? 45.068 -24.488 -9.976 1.00 59.78 203 TRP A CA 1
ATOM 1692 C C . TRP A 1 203 ? 44.568 -25.676 -9.143 1.00 59.78 203 TRP A C 1
ATOM 1694 O O . TRP A 1 203 ? 45.024 -26.798 -9.345 1.00 59.78 203 TRP A O 1
ATOM 1704 N N . ALA A 1 204 ? 43.638 -25.455 -8.209 1.00 65.88 204 ALA A N 1
ATOM 1705 C CA . ALA A 1 204 ? 43.095 -26.519 -7.375 1.00 65.88 204 A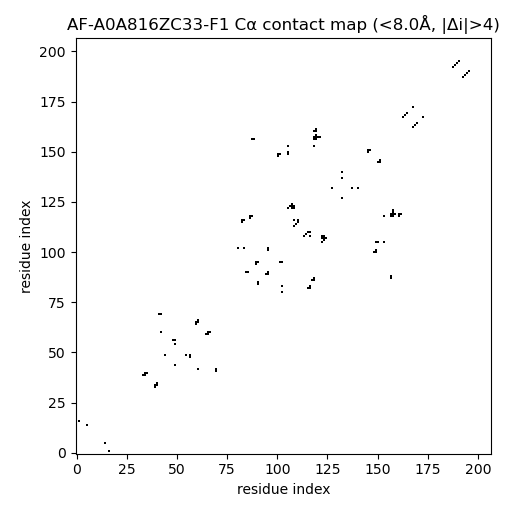LA A CA 1
ATOM 1706 C C . ALA A 1 204 ? 41.881 -27.153 -8.071 1.00 65.88 204 ALA A C 1
ATOM 1708 O O . ALA A 1 204 ? 40.859 -26.497 -8.269 1.00 65.88 204 ALA A O 1
ATOM 1709 N N . LYS A 1 205 ? 41.982 -28.435 -8.442 1.00 54.81 205 LYS A N 1
ATOM 1710 C CA . LYS A 1 205 ? 40.805 -29.238 -8.795 1.00 54.81 205 LYS A CA 1
ATOM 1711 C C . LYS A 1 205 ? 40.114 -29.652 -7.502 1.00 54.81 205 LYS A C 1
ATOM 1713 O O . LYS A 1 205 ? 40.710 -30.345 -6.684 1.00 54.81 205 LYS A O 1
ATOM 1718 N N . TYR A 1 206 ? 38.880 -29.202 -7.322 1.00 68.06 206 TYR A N 1
ATOM 1719 C CA . TYR A 1 206 ? 38.012 -29.695 -6.260 1.00 68.06 206 TYR A CA 1
ATOM 1720 C C . TYR A 1 206 ? 37.540 -31.107 -6.632 1.00 68.06 206 TYR A C 1
ATOM 1722 O O . TYR A 1 206 ? 37.266 -31.360 -7.808 1.00 68.06 206 TYR A O 1
ATOM 1730 N N . HIS A 1 207 ? 37.536 -32.010 -5.651 1.00 62.97 207 HIS A N 1
ATOM 1731 C CA . HIS A 1 207 ? 37.030 -33.375 -5.802 1.00 62.97 207 HIS A CA 1
ATOM 1732 C C . HIS A 1 207 ? 35.517 -33.394 -6.016 1.00 62.97 207 HIS A C 1
ATOM 1734 O O . HIS A 1 207 ? 34.831 -32.548 -5.395 1.00 62.97 207 HIS A O 1
#

InterPro domains:
  IPR004000 Actin family [PF00022] (1-60)
  IPR004001 Actin, conserved site [PS00432] (44-52)
  IPR019344 Mitochondrial F1-F0 ATP synthase subunit F, predicted [PF10206] (102-192)
  IPR019344 Mitochondrial F1-F0 ATP synthase subunit F, predicted [PTHR13080] (123-207)
  IPR043129 ATPase, nucleotide binding domain [SSF53067] (1-59)

Secondary structure (DSSP, 8-state):
-HHHHHHHS-TTS-------TTHHHHHHHHHHHHHT-HHHHTT---HHHHHHHTTHHHHHHHTTTTHHHHSSS---S--THHHHHTT-GGGGGTGGGT-GGGSSPPTT--HHHH-S--TTS--S--PPPGGG--GGGHHHHHHTS--SHHHHHHHHHHHHHHHIIIIISSSS--THHHHHHHHHHHHHHIIIIISTT-GGGTT----

Mean predicted aligned error: 18.76 Å

Radius of gyration: 27.47 Å; Cα contacts (8 Å, |Δi|>4): 77; chains: 1; bounding box: 81×55×66 Å

Solvent-accessible surface area (backbone atoms only — not comparable to full-atom values): 13389 Å² total; per-residue (Å²): 107,74,70,60,56,57,72,74,46,66,91,90,60,89,84,82,89,84,78,65,92,60,60,90,49,48,65,59,55,51,48,52,55,47,68,71,32,76,76,43,57,74,71,60,81,50,72,66,60,41,72,76,56,40,81,60,48,59,57,48,57,73,69,44,80,46,62,83,50,69,82,61,66,94,78,71,94,81,62,73,68,62,61,52,48,84,72,41,85,54,53,86,70,63,49,61,83,78,38,70,73,73,71,59,77,61,94,50,63,49,61,90,82,64,49,78,85,56,68,61,60,82,57,58,85,86,72,83,55,77,90,78,55,53,81,90,47,46,67,63,56,60,66,70,51,69,80,47,73,54,46,48,48,51,48,52,48,20,52,48,47,51,46,40,57,74,61,65,67,52,92,63,89,55,69,66,61,62,50,53,54,50,52,52,51,49,51,50,46,41,63,71,66,56,46,76,79,59,71,83,52,89,79,60,81,81,131